Protein AF-A0AAD5SZD5-F1 (afdb_monomer_lite)

Sequence (289 aa):
MAIDAMLGGAVSYLESCPGVSKIKIGTTRAPSSLHAITQWEAAAAKAVMQDTGIARSITMPQDLKALYDVSDGFSFQWSAKFPRITDGRQKTNNTEACILGDIHVNGIDGLIHIPCQYSPNRKHKTQQYDNLLRGWKLPPGPVFVLHNVIHHGKVCLVYPVSESGEQLVRDVCSAEVWFQTAKSGEWYFLSETFSGYFRLAVLHLGICGWQLLLTDQGVPQYILDWISFYSPAAAAVMRTVRVEGAADKEQGNKAANDLWRKKQLEEANGANDAFDCDTIMQLLHIAKS

Secondary structure (DSSP, 8-state):
--HHHHTTTHHHHHHTSTTEEEEEEEESSSPPPHHHHHHHHHHHHHHHHHHHSS-------HHHHHHHTT-SSEEEEEEE------SSS---S--PPEEEEEEEE--GGG--EE-------GGGGTSTTTTTTSPBSS-SS-EEEEEEETTTEEEEEE----S----TT---PPPEEEEEETTT--EEEEESSHHHHHHHHHHTTTBTTGGGGGSTT---HHHHHHHHHH-HHHHHHHHHHHHHHHHSTTTHHHHHHHHHHHHHHHHHHH--SS--HHHHHHHHHHTT-

Foldseek 3Di:
DDVVLLLLCLVVLLVPAPQWDDKDKDQPAAADDPVLQVVLQVVLQVVQCVLPVDGDRGHAFPVVNVVSRGGQKIKIWIWGFDQPPDPPDDRPPDRDTDTFFIDIFHGSVQFDKDRDDADQDPCCVPCVQQQQQEFAQHHQAIWTFGDAQPQFFTKIWGQHDHPPPDDDDDPPRRTFIWTQTPPRRTIGGQASHPQLNSLVCSLQPRGRNPCCLRHPPDDPVVSLVSSCRSNVLVNVLSVVLVVQQVVDPPPRNRVSSSVSSVVSRCVSVVPDDDPPSVVSVVSSVVVVD

Organism: NCBI:txid109957

Radius of gyration: 19.91 Å; chains: 1; bounding box: 60×52×55 Å

Structure (mmCIF, N/CA/C/O backbone):
data_AF-A0AAD5SZD5-F1
#
_entry.id   AF-A0AAD5SZD5-F1
#
loop_
_atom_site.group_PDB
_atom_site.id
_atom_site.type_symbol
_atom_site.label_atom_id
_atom_site.label_alt_id
_atom_site.label_comp_id
_atom_site.label_asym_id
_atom_site.label_entity_id
_atom_site.label_seq_id
_atom_site.pdbx_PDB_ins_code
_atom_site.Cartn_x
_atom_site.Cartn_y
_atom_site.Cartn_z
_atom_site.occupancy
_atom_site.B_iso_or_equiv
_atom_site.auth_seq_id
_atom_site.auth_comp_id
_atom_site.auth_asym_id
_atom_site.auth_atom_id
_atom_site.pdbx_PDB_model_num
ATOM 1 N N . MET A 1 1 ? -8.989 -17.924 -6.970 1.00 47.97 1 MET A N 1
ATOM 2 C CA . MET A 1 1 ? -8.460 -16.852 -7.840 1.00 47.97 1 MET A CA 1
ATOM 3 C C . MET A 1 1 ? -6.950 -17.029 -7.890 1.00 47.97 1 MET A C 1
ATOM 5 O O . MET A 1 1 ? -6.368 -17.210 -6.830 1.00 47.97 1 MET A O 1
ATOM 9 N N . ALA A 1 2 ? -6.333 -17.107 -9.071 1.00 60.69 2 ALA A N 1
ATOM 10 C CA . ALA A 1 2 ? -4.873 -17.201 -9.157 1.00 60.69 2 ALA A CA 1
ATOM 11 C C . ALA A 1 2 ? -4.261 -15.842 -8.792 1.00 60.69 2 ALA A C 1
ATOM 13 O O . ALA A 1 2 ? -4.775 -14.812 -9.216 1.00 60.69 2 ALA A O 1
ATOM 14 N N . ILE A 1 3 ? -3.187 -15.835 -8.008 1.00 66.62 3 ILE A N 1
ATOM 15 C CA . ILE A 1 3 ? -2.534 -14.611 -7.514 1.00 66.62 3 ILE A CA 1
ATOM 16 C C . ILE A 1 3 ? -2.048 -13.711 -8.655 1.00 66.62 3 ILE A C 1
ATOM 18 O O . ILE A 1 3 ? -2.122 -12.490 -8.551 1.00 66.62 3 ILE A O 1
ATOM 22 N N . ASP A 1 4 ? -1.654 -14.301 -9.782 1.00 65.75 4 ASP A N 1
ATOM 23 C CA . ASP A 1 4 ? -1.276 -13.563 -10.990 1.00 65.75 4 ASP A CA 1
ATOM 24 C C . ASP A 1 4 ? -2.418 -12.705 -11.550 1.00 65.75 4 ASP A C 1
ATOM 26 O O . ASP A 1 4 ? -2.168 -11.635 -12.106 1.00 65.75 4 ASP A O 1
ATOM 30 N N . ALA A 1 5 ? -3.677 -13.117 -11.348 1.00 72.44 5 ALA A N 1
ATOM 31 C CA . ALA A 1 5 ? -4.833 -12.314 -11.737 1.00 72.44 5 ALA A CA 1
ATOM 32 C C . ALA A 1 5 ? -4.935 -11.029 -10.901 1.00 72.44 5 ALA A C 1
ATOM 34 O O . ALA A 1 5 ? -5.356 -10.001 -11.414 1.00 72.44 5 ALA A O 1
ATOM 35 N N . MET A 1 6 ? -4.487 -11.039 -9.640 1.00 75.94 6 MET A N 1
ATOM 36 C CA . MET A 1 6 ? -4.483 -9.830 -8.806 1.00 75.94 6 MET A CA 1
ATOM 37 C C . MET A 1 6 ? -3.482 -8.785 -9.307 1.00 75.94 6 MET A C 1
ATOM 39 O O . MET A 1 6 ? -3.693 -7.590 -9.123 1.00 75.94 6 MET A O 1
ATOM 43 N N . LEU A 1 7 ? -2.399 -9.232 -9.945 1.00 82.75 7 LEU A N 1
ATOM 44 C CA . LEU A 1 7 ? -1.354 -8.369 -10.489 1.00 82.75 7 LEU A CA 1
ATOM 45 C C . LEU A 1 7 ? -1.687 -7.824 -11.885 1.00 82.75 7 LEU A C 1
ATOM 47 O O . LEU A 1 7 ? -0.876 -7.085 -12.437 1.00 82.75 7 LEU A O 1
ATOM 51 N N . GLY A 1 8 ? -2.842 -8.172 -12.467 1.00 79.25 8 GLY A N 1
ATOM 52 C CA . GLY A 1 8 ? -3.340 -7.566 -13.707 1.00 79.25 8 GLY A CA 1
ATOM 53 C C . GLY A 1 8 ? -2.331 -7.594 -14.860 1.00 79.25 8 GLY A C 1
ATOM 54 O O . GLY A 1 8 ? -2.159 -6.591 -15.539 1.00 79.25 8 GLY A O 1
ATOM 55 N N . GLY A 1 9 ? -1.591 -8.700 -15.023 1.00 83.50 9 GLY A N 1
ATOM 56 C CA . GLY A 1 9 ? -0.575 -8.858 -16.075 1.00 83.50 9 GLY A CA 1
ATOM 57 C C . GLY A 1 9 ? 0.759 -8.132 -15.839 1.00 83.50 9 GLY A C 1
ATOM 58 O O . GLY A 1 9 ? 1.645 -8.206 -16.694 1.00 83.50 9 GLY A O 1
ATOM 59 N N . ALA A 1 10 ? 0.961 -7.495 -14.678 1.00 85.81 10 ALA A N 1
ATOM 60 C CA . ALA A 1 10 ? 2.215 -6.817 -14.328 1.00 85.81 10 ALA A CA 1
ATOM 61 C C . ALA A 1 10 ? 3.442 -7.743 -14.400 1.00 85.81 10 ALA A C 1
ATOM 63 O O . ALA A 1 10 ? 4.524 -7.306 -14.787 1.00 85.81 10 ALA A O 1
ATOM 64 N N . VAL A 1 11 ? 3.271 -9.030 -14.080 1.00 88.25 11 VAL A N 1
ATOM 65 C CA . VAL A 1 11 ? 4.324 -10.053 -14.189 1.00 88.25 11 VAL A CA 1
ATOM 66 C C . VAL A 1 11 ? 4.776 -10.193 -15.639 1.00 88.25 11 VAL A C 1
ATOM 68 O O . VAL A 1 11 ? 5.943 -9.960 -15.938 1.00 88.25 11 VAL A O 1
ATOM 71 N N . SER A 1 12 ? 3.844 -10.475 -16.552 1.00 88.06 12 SER A N 1
ATOM 72 C CA . SER A 1 12 ? 4.135 -10.624 -17.982 1.00 88.06 12 SER A CA 1
ATOM 73 C C . SER A 1 12 ? 4.699 -9.342 -18.598 1.00 88.06 12 SER A C 1
ATOM 75 O O . SER A 1 12 ? 5.555 -9.394 -19.482 1.00 88.06 12 SER A O 1
ATOM 77 N N . TYR A 1 13 ? 4.250 -8.175 -18.122 1.00 89.44 13 TYR A N 1
ATOM 78 C CA . TYR A 1 13 ? 4.844 -6.899 -18.506 1.00 89.44 13 TYR A CA 1
ATOM 79 C C . TYR A 1 13 ? 6.320 -6.821 -18.083 1.00 89.44 13 TYR A C 1
ATOM 81 O O . TYR A 1 13 ? 7.179 -6.614 -18.941 1.00 89.44 13 TYR A O 1
ATOM 89 N N . LEU A 1 14 ? 6.628 -7.061 -16.805 1.00 90.44 14 LEU A N 1
ATOM 90 C CA . LEU A 1 14 ? 7.990 -6.994 -16.265 1.00 90.44 14 LEU A CA 1
ATOM 91 C C . LEU A 1 14 ? 8.929 -8.042 -16.867 1.00 90.44 14 LEU A C 1
ATOM 93 O O . LEU A 1 14 ? 10.094 -7.738 -17.104 1.00 90.44 14 LEU A O 1
ATOM 97 N N . GLU A 1 15 ? 8.437 -9.244 -17.171 1.00 90.06 15 GLU A N 1
ATOM 98 C CA . GLU A 1 15 ? 9.200 -10.270 -17.896 1.00 90.06 15 GLU A CA 1
ATOM 99 C C . GLU A 1 15 ? 9.613 -9.804 -19.296 1.00 90.06 15 GLU A C 1
ATOM 101 O O . GLU A 1 15 ? 10.659 -10.207 -19.803 1.00 90.06 15 GLU A O 1
ATOM 106 N N . SER A 1 16 ? 8.819 -8.925 -19.914 1.00 89.56 16 SER A N 1
ATOM 107 C CA . SER A 1 16 ? 9.150 -8.327 -21.207 1.00 89.56 16 SER A CA 1
ATOM 108 C C . SER A 1 16 ? 10.084 -7.114 -21.110 1.00 89.56 16 SER A C 1
ATOM 110 O O . SER A 1 16 ? 10.587 -6.653 -22.137 1.00 89.56 16 SER A O 1
ATOM 112 N N . CYS A 1 17 ? 10.330 -6.584 -19.907 1.00 87.50 17 CYS A N 1
ATOM 113 C CA . CYS A 1 17 ? 11.158 -5.399 -19.715 1.00 87.50 17 CYS A CA 1
ATOM 114 C C . CYS A 1 17 ? 12.663 -5.735 -19.728 1.00 87.50 17 CYS A C 1
ATOM 116 O O . CYS A 1 17 ? 13.105 -6.681 -19.069 1.00 87.50 17 CYS A O 1
ATOM 118 N N . PRO A 1 18 ? 13.501 -4.921 -20.398 1.00 83.12 18 PRO A N 1
ATOM 119 C CA . PRO A 1 18 ? 14.947 -5.117 -20.400 1.00 83.12 18 PRO A CA 1
ATOM 120 C C . PRO A 1 18 ? 15.554 -5.051 -18.994 1.00 83.12 18 PRO A C 1
ATOM 122 O O . PRO A 1 18 ? 15.231 -4.172 -18.201 1.00 83.12 18 PRO A O 1
ATOM 125 N N . GLY A 1 19 ? 16.492 -5.953 -18.700 1.00 84.12 19 GLY A N 1
ATOM 126 C CA . GLY A 1 19 ? 17.266 -5.939 -17.455 1.00 84.12 19 GLY A CA 1
ATOM 127 C C . GLY A 1 19 ? 16.550 -6.535 -16.241 1.00 84.12 19 GLY A C 1
ATOM 128 O O . GLY A 1 19 ? 17.231 -6.893 -15.276 1.00 84.12 19 GLY A O 1
ATOM 129 N N . VAL A 1 20 ? 15.227 -6.724 -16.275 1.00 89.81 20 VAL A N 1
ATOM 130 C CA . VAL A 1 20 ? 14.501 -7.477 -15.240 1.00 89.81 20 VAL A CA 1
ATOM 131 C C . VAL A 1 20 ? 15.022 -8.913 -15.220 1.00 89.81 20 VAL A C 1
ATOM 133 O O . VAL A 1 20 ? 15.236 -9.532 -16.257 1.00 89.81 20 VAL A O 1
ATOM 136 N N . SER A 1 21 ? 15.327 -9.434 -14.031 1.00 84.06 21 SER A N 1
ATOM 137 C CA . SER A 1 21 ? 16.051 -10.712 -13.918 1.00 84.06 21 SER A CA 1
ATOM 138 C C . SER A 1 21 ? 15.590 -11.629 -12.794 1.00 84.06 21 SER A C 1
ATOM 140 O O . SER A 1 21 ? 15.933 -12.809 -12.796 1.00 84.06 21 SER A O 1
ATOM 142 N N . LYS A 1 22 ? 14.864 -11.108 -11.804 1.00 85.38 22 LYS A N 1
ATOM 143 C CA . LYS A 1 22 ? 14.323 -11.899 -10.698 1.00 85.38 22 LYS A CA 1
ATOM 144 C C . LYS A 1 22 ? 12.948 -11.354 -10.379 1.00 85.38 22 LYS A C 1
ATOM 146 O O . LYS A 1 22 ? 12.878 -10.260 -9.837 1.00 85.38 22 LYS A O 1
ATOM 151 N N . ILE A 1 23 ? 11.902 -12.100 -10.704 1.00 89.94 23 ILE A N 1
ATOM 152 C CA . ILE A 1 23 ? 10.538 -11.823 -10.258 1.00 89.94 23 ILE A CA 1
ATOM 153 C C . ILE A 1 23 ? 10.184 -12.923 -9.264 1.00 89.94 23 ILE A C 1
ATOM 155 O O . ILE A 1 23 ? 10.403 -14.105 -9.526 1.00 89.94 23 ILE A O 1
ATOM 159 N N . LYS A 1 24 ? 9.724 -12.525 -8.085 1.00 88.62 24 LYS A N 1
ATOM 160 C CA . LYS A 1 24 ? 9.312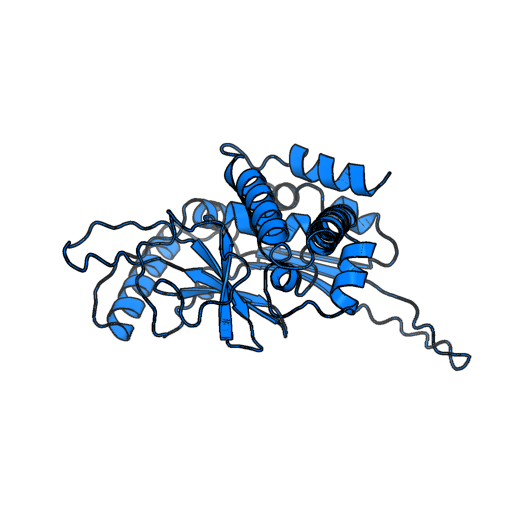 -13.422 -7.015 1.00 88.62 24 LYS A CA 1
ATOM 161 C C . LYS A 1 24 ? 7.896 -13.061 -6.625 1.00 88.62 24 LYS A C 1
ATOM 163 O O . LYS A 1 24 ? 7.646 -11.953 -6.161 1.00 88.62 24 LYS A O 1
ATOM 168 N N . ILE A 1 25 ? 7.007 -14.026 -6.790 1.00 85.50 25 ILE A N 1
ATOM 169 C CA . ILE A 1 25 ? 5.637 -13.959 -6.307 1.00 85.50 25 ILE A CA 1
ATOM 170 C C . ILE A 1 25 ? 5.559 -14.963 -5.170 1.00 85.50 25 ILE A C 1
ATOM 172 O O . ILE A 1 25 ? 5.865 -16.141 -5.350 1.00 85.50 25 ILE A O 1
ATOM 176 N N . GLY A 1 26 ? 5.239 -14.478 -3.982 1.00 73.44 26 GLY A N 1
ATOM 177 C CA . GLY A 1 26 ? 5.114 -15.291 -2.791 1.00 73.44 26 GLY A CA 1
ATOM 178 C C . GLY A 1 26 ? 3.768 -15.052 -2.136 1.00 73.44 26 GLY A C 1
ATOM 179 O O . GLY A 1 26 ? 3.433 -13.924 -1.780 1.00 73.44 26 GLY A O 1
ATOM 180 N N . THR A 1 27 ? 3.033 -16.133 -1.897 1.00 66.88 27 THR A N 1
ATOM 181 C CA . THR A 1 27 ? 2.148 -16.191 -0.734 1.00 66.88 27 THR A CA 1
ATOM 182 C C . THR A 1 27 ? 3.039 -16.268 0.488 1.00 66.88 27 THR A C 1
ATOM 184 O O . THR A 1 27 ? 3.886 -17.163 0.564 1.00 66.88 27 THR A O 1
ATOM 187 N N . THR A 1 28 ? 2.892 -15.360 1.446 1.00 60.38 28 THR A N 1
ATOM 188 C CA . THR A 1 28 ? 3.668 -15.480 2.682 1.00 60.38 28 THR A CA 1
ATOM 189 C C . THR A 1 28 ? 3.275 -16.749 3.437 1.00 60.38 28 THR A C 1
ATOM 191 O O . THR A 1 28 ? 4.172 -17.434 3.928 1.00 60.38 28 THR A O 1
ATOM 194 N N . ARG A 1 29 ? 1.978 -17.111 3.477 1.00 71.75 29 ARG A N 1
ATOM 195 C CA . ARG A 1 29 ? 1.432 -18.285 4.189 1.00 71.75 29 ARG A CA 1
ATOM 196 C C . ARG A 1 29 ? 0.094 -18.765 3.580 1.00 71.75 29 ARG A C 1
ATOM 198 O O . ARG A 1 29 ? -0.479 -18.094 2.726 1.00 71.75 29 ARG A O 1
ATOM 205 N N . ALA A 1 30 ? -0.385 -19.942 3.999 1.00 80.69 30 ALA A N 1
ATOM 206 C CA . ALA A 1 30 ? -1.702 -20.483 3.619 1.00 80.69 30 ALA A CA 1
ATOM 207 C C . ALA A 1 30 ? -2.847 -19.524 4.018 1.00 80.69 30 ALA A C 1
ATOM 209 O O . ALA A 1 30 ? -2.642 -18.754 4.953 1.00 80.69 30 ALA A O 1
ATOM 210 N N . PRO A 1 31 ? -4.027 -19.566 3.364 1.00 86.06 31 PRO A N 1
ATOM 211 C CA . PRO A 1 31 ? -5.154 -18.690 3.690 1.00 86.06 31 PRO A CA 1
ATOM 212 C C . PRO A 1 31 ? -5.455 -18.608 5.188 1.00 86.06 31 PRO A C 1
ATOM 214 O O . PRO A 1 31 ? -5.412 -19.618 5.902 1.00 86.06 31 PRO A O 1
ATOM 217 N N . SER A 1 32 ? -5.792 -17.412 5.664 1.00 88.00 32 SER A N 1
ATOM 218 C CA . SER A 1 32 ? -6.182 -17.211 7.056 1.00 88.00 32 SER A CA 1
ATOM 219 C C . SER A 1 32 ? -7.564 -17.815 7.299 1.00 88.00 32 SER A C 1
ATOM 221 O O . SER A 1 32 ? -8.491 -17.640 6.515 1.00 88.00 32 SER A O 1
ATOM 223 N N . SER A 1 33 ? -7.733 -18.512 8.422 1.00 89.75 33 SER A N 1
ATOM 224 C CA . SER A 1 33 ? -9.067 -18.961 8.832 1.00 89.75 33 SER A CA 1
ATOM 225 C C . SER A 1 33 ? -9.909 -17.784 9.333 1.00 89.75 33 SER A C 1
ATOM 227 O O . SER A 1 33 ? -9.381 -16.847 9.936 1.00 89.75 33 SER A O 1
ATOM 229 N N . LEU A 1 34 ? -11.236 -17.876 9.193 1.00 88.81 34 LEU A N 1
ATOM 230 C CA . LEU A 1 34 ? -12.168 -16.906 9.785 1.00 88.81 34 LEU A CA 1
ATOM 231 C C . LEU A 1 34 ? -11.921 -16.719 11.293 1.00 88.81 34 LEU A C 1
ATOM 233 O O . LEU A 1 34 ? -11.996 -15.607 11.805 1.00 88.81 34 LEU A O 1
ATOM 237 N N . HIS A 1 35 ? -11.565 -17.801 11.993 1.00 92.94 35 HIS A N 1
ATOM 238 C CA . HIS A 1 35 ? -11.226 -17.756 13.413 1.00 92.94 35 HIS A CA 1
ATOM 239 C C . HIS A 1 35 ? -10.011 -16.862 13.696 1.00 92.94 35 HIS A C 1
ATOM 241 O O . HIS A 1 35 ? -10.056 -16.059 14.626 1.00 92.94 35 HIS A O 1
ATOM 247 N N . ALA A 1 36 ? -8.958 -16.953 12.876 1.00 93.31 36 ALA A N 1
ATOM 248 C CA . ALA A 1 36 ? -7.779 -16.099 13.005 1.00 93.31 36 ALA A CA 1
ATOM 249 C C . ALA A 1 36 ? -8.127 -14.617 12.781 1.00 93.31 36 ALA A C 1
ATOM 251 O O . ALA A 1 36 ? -7.661 -13.763 13.532 1.00 93.31 36 ALA A O 1
ATOM 252 N N . ILE A 1 37 ? -9.004 -14.318 11.814 1.00 93.12 37 ILE A N 1
ATOM 253 C CA . ILE A 1 37 ? -9.513 -12.959 11.561 1.00 93.12 37 ILE A CA 1
ATOM 254 C C . ILE A 1 37 ? -10.259 -12.416 12.780 1.00 93.12 37 ILE A C 1
ATOM 256 O O . ILE A 1 37 ? -9.924 -11.340 13.271 1.00 93.12 37 ILE A O 1
ATOM 260 N N . THR A 1 38 ? -11.210 -13.175 13.328 1.00 93.81 38 THR A N 1
ATOM 261 C CA . THR A 1 38 ? -11.950 -12.762 14.532 1.00 93.81 38 THR A CA 1
ATOM 262 C C . THR A 1 38 ? -11.030 -12.593 15.744 1.00 93.81 38 THR A C 1
ATOM 264 O O . THR A 1 38 ? -11.203 -11.665 16.537 1.00 93.81 38 THR A O 1
ATOM 267 N N . GLN A 1 39 ? -10.029 -13.464 15.895 1.00 95.19 39 GLN A N 1
ATOM 268 C CA . GLN A 1 39 ? -9.045 -13.356 16.968 1.00 95.19 39 GLN A CA 1
ATOM 269 C C . GLN A 1 39 ? -8.195 -12.088 16.826 1.00 95.19 39 GLN A C 1
ATOM 271 O O . GLN A 1 39 ? -7.962 -11.399 17.822 1.00 95.19 39 GLN A O 1
ATOM 276 N N . TRP A 1 40 ? -7.768 -11.758 15.605 1.00 95.44 40 TRP A N 1
ATOM 277 C CA . TRP A 1 40 ? -7.050 -10.520 15.326 1.00 95.44 40 TRP A CA 1
ATOM 278 C C . TRP A 1 40 ? -7.912 -9.289 15.619 1.00 95.44 40 TRP A C 1
ATOM 280 O O . TRP A 1 40 ? -7.445 -8.397 16.316 1.00 95.44 40 TRP A O 1
ATOM 290 N N . GLU A 1 41 ? -9.177 -9.257 15.186 1.00 95.00 41 GLU A N 1
ATOM 291 C CA . GLU A 1 41 ? -10.104 -8.141 15.451 1.00 95.00 41 GLU A CA 1
ATOM 292 C C . GLU A 1 41 ? -10.283 -7.904 16.964 1.00 95.00 41 GLU A C 1
ATOM 294 O O . GLU A 1 41 ? -10.186 -6.771 17.448 1.00 95.00 41 GLU A O 1
ATOM 299 N N . ALA A 1 42 ? -10.449 -8.980 17.742 1.00 94.12 42 ALA A N 1
ATOM 300 C CA . ALA A 1 42 ? -10.532 -8.905 19.200 1.00 94.12 42 ALA A CA 1
ATOM 301 C C . ALA A 1 42 ? -9.220 -8.413 19.844 1.00 94.12 42 ALA A C 1
ATOM 303 O O . ALA A 1 42 ? -9.243 -7.587 20.763 1.00 94.12 42 ALA A O 1
ATOM 304 N N . ALA A 1 43 ? -8.068 -8.895 19.364 1.00 95.19 43 ALA A N 1
ATOM 305 C CA . ALA A 1 43 ? -6.756 -8.469 19.847 1.00 95.19 43 ALA A CA 1
ATOM 306 C C . ALA A 1 43 ? -6.462 -7.000 19.498 1.00 95.19 43 ALA A C 1
ATOM 308 O O . ALA A 1 43 ? -5.955 -6.258 20.340 1.00 95.19 43 ALA A O 1
ATOM 309 N N . ALA A 1 44 ? -6.834 -6.567 18.296 1.00 94.00 44 ALA A N 1
ATOM 310 C CA . ALA A 1 44 ? -6.702 -5.204 17.811 1.00 94.00 44 ALA A CA 1
ATOM 311 C C . ALA A 1 44 ? -7.543 -4.230 18.648 1.00 94.00 44 ALA A C 1
ATOM 313 O O . ALA A 1 44 ? -7.013 -3.242 19.156 1.00 94.00 44 ALA A O 1
ATOM 314 N N . ALA A 1 45 ? -8.821 -4.545 18.885 1.00 92.56 45 ALA A N 1
ATOM 315 C CA . ALA A 1 45 ? -9.693 -3.751 19.753 1.00 92.56 45 ALA A CA 1
ATOM 316 C C . ALA A 1 45 ? -9.126 -3.620 21.179 1.00 92.56 45 ALA A C 1
ATOM 318 O O . ALA A 1 45 ? -9.122 -2.533 21.763 1.00 92.56 45 ALA A O 1
ATOM 319 N N . LYS A 1 46 ? -8.581 -4.716 21.726 1.00 93.81 46 LYS A N 1
ATOM 320 C CA . LYS A 1 46 ? -7.919 -4.715 23.036 1.00 93.81 46 LYS A CA 1
ATOM 321 C C . LYS A 1 46 ? -6.662 -3.841 23.046 1.00 93.81 46 LYS A C 1
ATOM 323 O O . LYS A 1 46 ? -6.486 -3.073 23.988 1.00 93.81 46 LYS A O 1
ATOM 328 N N . ALA A 1 47 ? -5.811 -3.935 22.025 1.00 93.75 47 ALA A N 1
ATOM 329 C CA . ALA A 1 47 ? -4.593 -3.132 21.919 1.00 93.75 47 ALA A CA 1
ATOM 330 C C . ALA A 1 47 ? -4.910 -1.628 21.860 1.00 93.75 47 ALA A C 1
ATOM 332 O O . ALA A 1 47 ? -4.296 -0.839 22.575 1.00 93.75 47 ALA A O 1
ATOM 333 N N . VAL A 1 48 ? -5.931 -1.240 21.089 1.00 91.56 48 VAL A N 1
ATOM 334 C CA . VAL A 1 48 ? -6.399 0.153 21.010 1.00 91.56 48 VAL A CA 1
ATOM 335 C C . VAL A 1 48 ? -6.968 0.632 22.346 1.00 91.56 48 VAL A C 1
ATOM 337 O O . VAL A 1 48 ? -6.695 1.757 22.763 1.00 91.56 48 VAL A O 1
ATOM 340 N N . MET A 1 49 ? -7.733 -0.204 23.054 1.00 90.69 49 MET A N 1
ATOM 341 C CA . MET A 1 49 ? -8.244 0.141 24.384 1.00 90.69 49 MET A CA 1
ATOM 342 C C . MET A 1 49 ? -7.108 0.339 25.397 1.00 90.69 49 MET A C 1
ATOM 344 O O . MET A 1 49 ? -7.182 1.245 26.221 1.00 90.69 49 MET A O 1
ATOM 348 N N . GLN A 1 50 ? -6.061 -0.486 25.334 1.00 91.75 50 GLN A N 1
ATOM 349 C CA . GLN A 1 50 ? -4.896 -0.374 26.215 1.00 91.75 50 GLN A CA 1
ATOM 350 C C . GLN A 1 50 ? -4.079 0.894 25.952 1.00 91.75 50 GLN A C 1
ATOM 352 O O . GLN A 1 50 ? -3.615 1.511 26.905 1.00 91.75 50 GLN A O 1
ATOM 357 N N . ASP A 1 51 ? -3.928 1.285 24.686 1.00 89.88 51 ASP A N 1
ATOM 358 C CA . ASP A 1 51 ? -3.188 2.490 24.299 1.00 89.88 51 ASP A CA 1
ATOM 359 C C . ASP A 1 51 ? -3.973 3.777 24.602 1.00 89.88 51 ASP A C 1
ATOM 361 O O . ASP A 1 51 ? -3.443 4.744 25.141 1.00 89.88 51 ASP A O 1
ATOM 365 N N . THR A 1 52 ? -5.273 3.785 24.295 1.00 85.56 52 THR A N 1
ATOM 366 C CA . THR A 1 52 ? -6.081 5.019 24.286 1.00 85.56 52 THR A CA 1
ATOM 367 C C . THR A 1 52 ? -6.981 5.191 25.505 1.00 85.56 52 THR A C 1
ATOM 369 O O . THR A 1 52 ? -7.562 6.257 25.695 1.00 85.56 52 THR A O 1
ATOM 372 N N . GLY A 1 53 ? -7.171 4.132 26.296 1.00 86.44 53 GLY A N 1
ATOM 373 C CA . GLY A 1 53 ? -8.166 4.074 27.368 1.00 86.44 53 GLY A CA 1
ATOM 374 C C . GLY A 1 53 ? -9.622 4.011 26.883 1.00 86.44 53 GLY A C 1
ATOM 375 O O . GLY A 1 53 ? -10.530 3.935 27.708 1.00 86.44 53 GLY A O 1
ATOM 376 N N . ILE A 1 54 ? -9.870 4.027 25.566 1.00 84.31 54 ILE A N 1
ATOM 377 C CA . ILE A 1 54 ? -11.211 4.062 24.971 1.00 84.31 54 ILE A CA 1
ATOM 378 C C . ILE A 1 54 ? -11.439 2.780 24.169 1.00 84.31 54 ILE A C 1
ATOM 380 O O . ILE A 1 54 ? -10.713 2.480 23.220 1.00 84.31 54 ILE A O 1
ATOM 384 N N . ALA A 1 55 ? -12.482 2.031 24.527 1.00 84.69 55 ALA A N 1
ATOM 385 C CA . ALA A 1 55 ? -12.887 0.850 23.777 1.00 84.69 55 ALA A CA 1
ATOM 386 C C . ALA A 1 55 ? -13.382 1.243 22.377 1.00 84.69 55 ALA A C 1
ATOM 388 O O . ALA A 1 55 ? -14.264 2.093 22.233 1.00 84.69 55 ALA A O 1
ATOM 389 N N . ARG A 1 56 ? -12.829 0.599 21.345 1.00 83.50 56 ARG A N 1
ATOM 390 C CA . ARG A 1 56 ? -13.229 0.784 19.946 1.00 83.50 56 ARG A CA 1
ATOM 391 C C . ARG A 1 56 ? -13.438 -0.557 19.268 1.00 83.50 56 ARG A C 1
ATOM 393 O O . ARG A 1 56 ? -12.697 -1.503 19.521 1.00 83.50 56 ARG A O 1
ATOM 400 N N . SER A 1 57 ? -14.440 -0.617 18.397 1.00 86.38 57 SER A N 1
ATOM 401 C CA . SER A 1 57 ? -14.597 -1.744 17.485 1.00 86.38 57 SER A CA 1
ATOM 402 C C . SER A 1 57 ? -13.561 -1.608 16.373 1.00 86.38 57 SER A C 1
ATOM 404 O O . SER A 1 57 ? -13.487 -0.561 15.734 1.00 86.38 57 SER A O 1
ATOM 406 N N . ILE A 1 58 ? -12.746 -2.643 16.181 1.00 90.50 58 ILE A N 1
ATOM 407 C CA . ILE A 1 58 ? -11.785 -2.734 15.085 1.00 90.50 58 ILE A CA 1
ATOM 408 C C . ILE A 1 58 ? -12.165 -3.961 14.271 1.00 90.50 58 ILE A C 1
ATOM 410 O O . ILE A 1 58 ? -12.094 -5.084 14.764 1.00 90.50 58 ILE A O 1
ATOM 414 N N . THR A 1 59 ? -12.598 -3.730 13.037 1.00 92.25 59 THR A N 1
ATOM 415 C CA . THR A 1 59 ? -13.005 -4.781 12.104 1.00 92.25 59 THR A CA 1
ATOM 416 C C . THR A 1 59 ? -12.127 -4.724 10.875 1.00 92.25 59 THR A C 1
ATOM 418 O O . THR A 1 59 ? -11.950 -3.653 10.298 1.00 92.25 59 THR A O 1
ATOM 421 N N . MET A 1 60 ? -11.622 -5.865 10.431 1.00 92.69 60 MET A N 1
ATOM 422 C CA . MET A 1 60 ? -10.771 -5.908 9.254 1.00 92.69 60 MET A CA 1
ATOM 423 C C . MET A 1 60 ? -11.570 -5.519 7.989 1.00 92.69 60 MET A C 1
ATOM 425 O O . MET A 1 60 ? -12.716 -5.962 7.841 1.00 92.69 60 MET A O 1
ATOM 429 N N . PRO A 1 61 ? -10.998 -4.707 7.078 1.00 92.88 61 PRO A N 1
ATOM 430 C CA . PRO A 1 61 ? -11.654 -4.321 5.828 1.00 92.88 61 PRO A CA 1
ATOM 431 C C . PRO A 1 61 ? -12.039 -5.529 4.976 1.00 92.88 61 PRO A C 1
ATOM 433 O O . PRO A 1 61 ? -11.286 -6.499 4.898 1.00 92.88 61 PRO A O 1
ATOM 436 N N . GLN A 1 62 ? -13.208 -5.482 4.336 1.00 90.38 62 GLN A N 1
ATOM 437 C CA . GLN A 1 62 ? -13.759 -6.625 3.600 1.00 90.38 62 GLN A CA 1
ATOM 438 C C . GLN A 1 62 ? -12.891 -7.044 2.405 1.00 90.38 62 GLN A C 1
ATOM 440 O O . GLN A 1 62 ? -12.750 -8.230 2.117 1.00 90.38 62 GLN A O 1
ATOM 445 N N . ASP A 1 63 ? -12.293 -6.076 1.726 1.00 89.75 63 ASP A N 1
ATOM 446 C CA . ASP A 1 63 ? -11.358 -6.281 0.623 1.00 89.75 63 ASP A CA 1
ATOM 447 C C . ASP A 1 63 ? -10.020 -6.883 1.081 1.00 89.75 63 ASP A C 1
ATOM 449 O O . ASP A 1 63 ? -9.455 -7.732 0.391 1.00 89.75 63 ASP A O 1
ATOM 453 N N . LEU A 1 64 ? -9.539 -6.522 2.273 1.00 92.50 64 LEU A N 1
ATOM 454 C CA . LEU A 1 64 ? -8.383 -7.176 2.887 1.00 92.50 64 LEU A CA 1
ATOM 455 C C . LEU A 1 64 ? -8.715 -8.591 3.394 1.00 92.50 64 LEU A C 1
ATOM 457 O O . LEU A 1 64 ? -7.899 -9.497 3.242 1.00 92.50 64 LEU A O 1
ATOM 461 N N . LYS A 1 65 ? -9.923 -8.818 3.934 1.00 92.06 65 LYS A N 1
ATOM 462 C CA . LYS A 1 65 ? -10.411 -10.172 4.260 1.00 92.06 65 LYS A CA 1
ATOM 463 C C . LYS A 1 65 ? -10.407 -11.063 3.020 1.00 92.06 65 LYS A C 1
ATOM 465 O O . LYS A 1 65 ? -9.893 -12.172 3.081 1.00 92.06 65 LYS A O 1
ATOM 470 N N . ALA A 1 66 ? -10.877 -10.542 1.885 1.00 90.25 66 ALA A N 1
ATOM 471 C CA . ALA A 1 66 ? -10.866 -11.268 0.618 1.00 90.25 66 ALA A CA 1
ATOM 472 C C . ALA A 1 66 ? -9.444 -11.641 0.152 1.00 90.25 66 ALA A C 1
ATOM 474 O O . ALA A 1 66 ? -9.262 -12.705 -0.436 1.00 90.25 66 ALA A O 1
ATOM 475 N N . LEU A 1 67 ? -8.426 -10.812 0.433 1.00 89.50 67 LEU A N 1
ATOM 476 C CA . LEU A 1 67 ? -7.027 -11.203 0.225 1.00 89.50 67 LEU A CA 1
ATOM 477 C C . LEU A 1 67 ? -6.643 -12.368 1.146 1.00 89.50 67 LEU A C 1
ATOM 479 O O . LEU A 1 67 ? -6.076 -13.349 0.670 1.00 89.50 67 LEU A O 1
ATOM 483 N N . TYR A 1 68 ? -6.954 -12.279 2.440 1.00 91.62 68 TYR A N 1
ATOM 484 C CA . TYR A 1 68 ? -6.589 -13.308 3.417 1.00 91.62 68 TYR A CA 1
ATOM 485 C C . TYR A 1 68 ? -7.319 -14.642 3.237 1.00 91.62 68 TYR A C 1
ATOM 487 O O . TYR A 1 68 ? -6.747 -15.687 3.551 1.00 91.62 68 TYR A O 1
ATOM 495 N N . ASP A 1 69 ? -8.508 -14.633 2.633 1.00 87.88 69 ASP A N 1
ATOM 496 C CA . ASP A 1 69 ? -9.204 -15.841 2.171 1.00 87.88 69 ASP A CA 1
ATOM 497 C C . ASP A 1 69 ? -8.435 -16.564 1.046 1.00 87.88 69 ASP A C 1
ATOM 499 O O . ASP A 1 69 ? -8.629 -17.760 0.816 1.00 87.88 69 ASP A O 1
ATOM 503 N N . VAL A 1 70 ? -7.547 -15.854 0.339 1.00 86.69 70 VAL A N 1
ATOM 504 C CA . VAL A 1 70 ? -6.702 -16.399 -0.736 1.00 86.69 70 VAL A CA 1
ATOM 505 C C . VAL A 1 70 ? -5.275 -16.684 -0.256 1.00 86.69 70 VAL A C 1
ATOM 507 O O . VAL A 1 70 ? -4.680 -17.673 -0.684 1.00 86.69 70 VAL A O 1
ATOM 510 N N . SER A 1 71 ? -4.706 -15.839 0.606 1.00 88.50 71 SER A N 1
ATOM 511 C CA . SER A 1 71 ? -3.330 -15.960 1.101 1.00 88.50 71 SER A CA 1
ATOM 512 C C . SER A 1 71 ? -3.124 -15.148 2.377 1.00 88.50 71 SER A C 1
ATOM 514 O O . SER A 1 71 ? -3.440 -13.961 2.398 1.00 88.50 71 SER A O 1
ATOM 516 N N . ASP A 1 72 ? -2.521 -15.736 3.417 1.00 89.69 72 ASP A N 1
ATOM 517 C CA . ASP A 1 72 ? -2.142 -15.007 4.636 1.00 89.69 72 ASP A CA 1
ATOM 518 C C . ASP A 1 72 ? -0.907 -14.125 4.387 1.00 89.69 72 ASP A C 1
ATOM 520 O O . ASP A 1 72 ? 0.242 -14.506 4.645 1.00 89.69 72 ASP A O 1
ATOM 524 N N . GLY A 1 73 ? -1.185 -12.945 3.835 1.00 89.81 73 GLY A N 1
ATOM 525 C CA . GLY A 1 73 ? -0.234 -11.945 3.365 1.00 89.81 73 GLY A CA 1
ATOM 526 C C . GLY A 1 73 ? 0.182 -12.180 1.914 1.00 89.81 73 GLY A C 1
ATOM 527 O O . GLY A 1 73 ? -0.168 -13.180 1.283 1.00 89.81 73 GLY A O 1
ATOM 528 N N . PHE A 1 74 ? 0.921 -11.231 1.359 1.00 91.69 74 PHE A N 1
ATOM 529 C CA . PHE A 1 74 ? 1.277 -11.211 -0.053 1.00 91.69 74 PHE A CA 1
ATOM 530 C C . PHE A 1 74 ? 2.640 -10.557 -0.246 1.00 91.69 74 PHE A C 1
ATOM 532 O O . PHE A 1 74 ? 2.964 -9.579 0.424 1.00 91.69 74 PHE A O 1
ATOM 539 N N . SER A 1 75 ? 3.439 -11.084 -1.168 1.00 91.06 75 SER A N 1
ATOM 540 C CA . SER A 1 75 ? 4.717 -10.493 -1.544 1.00 91.06 75 SER A CA 1
ATOM 541 C C . SER A 1 75 ? 4.941 -10.620 -3.044 1.00 91.06 75 SER A C 1
ATOM 543 O O . SER A 1 75 ? 4.924 -11.716 -3.606 1.00 91.06 75 SER A O 1
ATOM 545 N N . PHE A 1 76 ? 5.190 -9.491 -3.686 1.00 92.81 76 PHE A N 1
ATOM 546 C CA . PHE A 1 76 ? 5.586 -9.389 -5.074 1.00 92.81 76 PHE A CA 1
ATOM 547 C C . PHE A 1 76 ? 6.834 -8.527 -5.151 1.00 92.81 76 PHE A C 1
ATOM 549 O O . PHE A 1 76 ? 6.779 -7.317 -4.961 1.00 92.81 76 PHE A O 1
ATOM 556 N N . GLN A 1 77 ? 7.964 -9.157 -5.445 1.00 93.38 77 GLN A N 1
ATOM 557 C CA . GLN A 1 77 ? 9.251 -8.486 -5.477 1.00 93.38 77 GLN A CA 1
ATOM 558 C C . GLN A 1 77 ? 9.927 -8.734 -6.815 1.00 93.38 77 GLN A C 1
ATOM 560 O O . GLN A 1 77 ? 10.007 -9.875 -7.279 1.00 93.38 77 GLN A O 1
ATOM 565 N N . TRP A 1 78 ? 10.501 -7.690 -7.403 1.00 93.88 78 TRP A N 1
ATOM 566 C CA . TRP A 1 78 ? 11.309 -7.843 -8.600 1.00 93.88 78 TRP A CA 1
ATOM 567 C C . TRP A 1 78 ? 12.604 -7.039 -8.568 1.00 93.88 78 TRP A C 1
ATOM 569 O O . TRP A 1 78 ? 12.797 -6.086 -7.808 1.00 93.88 78 TRP A O 1
ATOM 579 N N . SER A 1 79 ? 13.566 -7.502 -9.359 1.00 92.06 79 SER A N 1
ATOM 580 C CA . SER A 1 79 ? 14.912 -6.942 -9.419 1.00 92.06 79 SER A CA 1
ATOM 581 C C . SER A 1 79 ? 15.400 -6.840 -10.851 1.00 92.06 79 SER A C 1
ATOM 583 O O . SER A 1 79 ? 15.168 -7.745 -11.662 1.00 92.06 79 SER A O 1
ATOM 585 N N . ALA A 1 80 ? 16.168 -5.791 -11.125 1.00 88.56 80 ALA A N 1
ATOM 586 C CA . ALA A 1 80 ? 16.822 -5.607 -12.409 1.00 88.56 80 ALA A CA 1
ATOM 587 C C . ALA A 1 80 ? 18.345 -5.559 -12.277 1.00 88.56 80 ALA A C 1
ATOM 589 O O . ALA A 1 80 ? 18.904 -5.184 -11.243 1.00 88.56 80 ALA A O 1
ATOM 590 N N . LYS A 1 81 ? 19.012 -5.972 -13.350 1.00 85.94 81 LYS A N 1
ATOM 591 C CA . LYS A 1 81 ? 20.457 -5.930 -13.532 1.00 85.94 81 LYS A CA 1
ATOM 592 C C . LYS A 1 81 ? 20.771 -4.860 -14.558 1.00 85.94 81 LYS A C 1
ATOM 594 O O . LYS A 1 81 ? 20.358 -4.966 -15.709 1.00 85.94 81 LYS A O 1
ATOM 599 N N . PHE A 1 82 ? 21.554 -3.875 -14.145 1.00 73.25 82 PHE A N 1
ATOM 600 C CA . PHE A 1 82 ? 22.045 -2.838 -15.037 1.00 73.25 82 PHE A CA 1
ATOM 601 C C . PHE A 1 82 ? 23.563 -2.881 -15.103 1.00 73.25 82 PHE A C 1
ATOM 603 O O . PHE A 1 82 ? 24.200 -2.901 -14.045 1.00 73.25 82 PHE A O 1
ATOM 610 N N . PRO A 1 83 ? 24.160 -2.880 -16.309 1.00 64.31 83 PRO A N 1
ATOM 611 C CA . PRO A 1 83 ? 25.598 -2.728 -16.436 1.00 64.31 83 PRO A CA 1
ATOM 612 C C . PRO A 1 83 ? 26.000 -1.431 -15.734 1.00 64.31 83 PRO A C 1
ATOM 614 O O . PRO A 1 83 ? 25.477 -0.365 -16.062 1.00 64.31 83 PRO A O 1
ATOM 617 N N . ARG A 1 84 ? 26.912 -1.500 -14.759 1.00 58.19 84 ARG A N 1
ATOM 618 C CA . ARG A 1 84 ? 27.508 -0.277 -14.221 1.00 58.19 84 ARG A CA 1
ATOM 619 C C . ARG A 1 84 ? 28.294 0.365 -15.360 1.00 58.19 84 ARG A C 1
ATOM 621 O O . ARG A 1 84 ? 29.276 -0.214 -15.819 1.00 58.19 84 ARG A O 1
ATOM 628 N N . ILE A 1 85 ? 27.860 1.534 -15.823 1.00 54.03 85 ILE A N 1
ATOM 629 C CA . ILE A 1 85 ? 28.694 2.385 -16.670 1.00 54.03 85 ILE A CA 1
ATOM 630 C C . ILE A 1 85 ? 29.725 2.999 -15.724 1.00 54.03 85 ILE A C 1
ATOM 632 O O . ILE A 1 85 ? 29.487 4.032 -15.110 1.00 54.03 85 ILE A O 1
ATOM 636 N N . THR A 1 86 ? 30.829 2.293 -15.495 1.00 52.34 86 THR A N 1
ATOM 637 C CA . THR A 1 86 ? 32.004 2.889 -14.867 1.00 52.34 86 THR A CA 1
ATOM 638 C C . THR A 1 86 ? 32.774 3.625 -15.953 1.00 52.34 86 THR A C 1
ATOM 640 O O . THR A 1 86 ? 33.152 3.030 -16.963 1.00 52.34 86 THR A O 1
ATOM 643 N N . ASP A 1 87 ? 32.985 4.927 -15.760 1.00 46.25 87 ASP A N 1
ATOM 644 C CA . ASP A 1 87 ? 33.817 5.770 -16.618 1.00 46.25 87 ASP A CA 1
ATOM 645 C C . ASP A 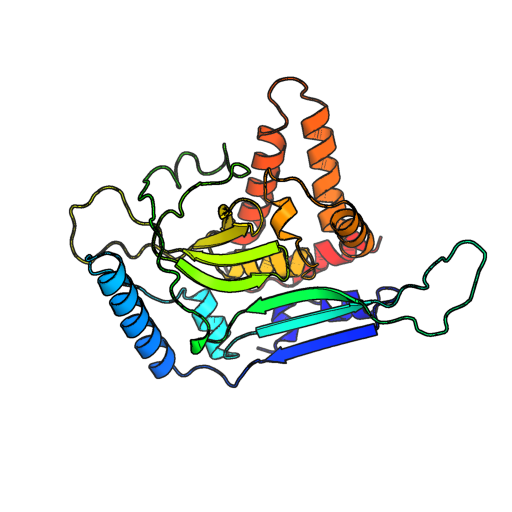1 87 ? 35.176 5.101 -16.880 1.00 46.25 87 ASP A C 1
ATOM 647 O O . ASP A 1 87 ? 36.062 5.084 -16.026 1.00 46.25 87 ASP A O 1
ATOM 651 N N . GLY A 1 88 ? 35.328 4.486 -18.056 1.00 52.69 88 GLY A N 1
ATOM 652 C CA . GLY A 1 88 ? 36.594 4.013 -18.625 1.00 52.69 88 GLY A CA 1
ATOM 653 C C . GLY A 1 88 ? 37.420 2.990 -17.828 1.00 52.69 88 GLY A C 1
ATOM 654 O O . GLY A 1 88 ? 38.466 2.569 -18.322 1.00 52.69 88 GLY A O 1
ATOM 655 N N . ARG A 1 89 ? 37.019 2.562 -16.625 1.00 49.22 89 ARG A N 1
ATOM 656 C CA . ARG A 1 89 ? 37.795 1.623 -15.802 1.00 49.22 89 ARG A CA 1
ATOM 657 C C . ARG A 1 89 ? 36.927 0.483 -15.281 1.00 49.22 89 ARG A C 1
ATOM 659 O O . ARG A 1 89 ? 35.989 0.670 -14.516 1.00 49.22 89 ARG A O 1
ATOM 666 N N . GLN A 1 90 ? 37.345 -0.717 -15.683 1.00 46.12 90 GLN A N 1
ATOM 667 C CA . GLN A 1 90 ? 36.889 -2.027 -15.223 1.00 46.12 90 GLN A CA 1
ATOM 668 C C . GLN A 1 90 ? 35.443 -2.411 -15.584 1.00 46.12 90 GLN A C 1
ATOM 670 O O . GLN A 1 90 ? 34.483 -2.019 -14.929 1.00 46.12 90 GLN A O 1
ATOM 675 N N . LYS A 1 91 ? 35.314 -3.318 -16.567 1.00 48.50 91 LYS A N 1
ATOM 676 C CA . LYS A 1 91 ? 34.177 -4.244 -16.667 1.00 48.50 91 LYS A CA 1
ATOM 677 C C . LYS A 1 91 ? 34.174 -5.111 -15.407 1.00 48.50 91 LYS A C 1
ATOM 679 O O . LYS A 1 91 ? 34.861 -6.129 -15.371 1.00 48.50 91 LYS A O 1
ATOM 684 N N . THR A 1 92 ? 33.441 -4.719 -14.370 1.00 46.38 92 THR A N 1
ATOM 685 C CA . THR A 1 92 ? 33.117 -5.659 -13.299 1.00 46.38 92 THR A CA 1
ATOM 686 C C . THR A 1 92 ? 32.016 -6.581 -13.818 1.00 46.38 92 THR A C 1
ATOM 688 O O . THR A 1 92 ? 30.892 -6.195 -14.119 1.00 46.38 92 THR A O 1
ATOM 691 N N . ASN A 1 93 ? 32.379 -7.842 -13.966 1.00 50.28 93 ASN A N 1
ATOM 692 C CA . ASN A 1 93 ? 31.572 -8.994 -14.354 1.00 5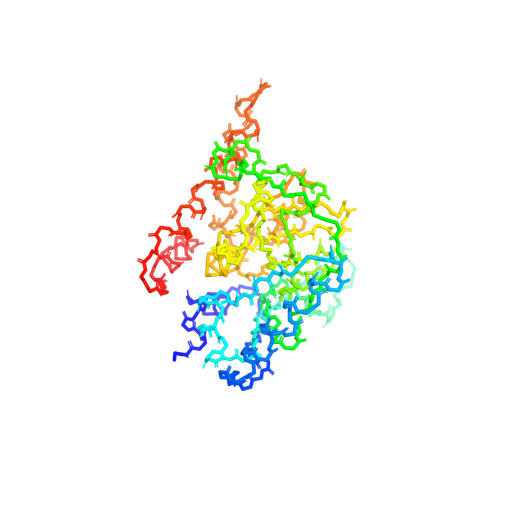0.28 93 ASN A CA 1
ATOM 693 C C . ASN A 1 93 ? 30.487 -9.365 -13.316 1.00 50.28 93 ASN A C 1
ATOM 695 O O . ASN A 1 93 ? 29.846 -10.404 -13.450 1.00 50.28 93 ASN A O 1
ATOM 699 N N . ASN A 1 94 ? 30.246 -8.517 -12.309 1.00 51.41 94 ASN A N 1
ATOM 700 C CA . ASN A 1 94 ? 29.232 -8.728 -11.284 1.00 51.41 94 ASN A CA 1
ATOM 701 C C . ASN A 1 94 ? 28.134 -7.661 -11.394 1.00 51.41 94 ASN A C 1
ATOM 703 O O . ASN A 1 94 ? 28.162 -6.623 -10.732 1.00 51.41 94 ASN A O 1
ATOM 707 N N . THR A 1 95 ? 27.170 -7.900 -12.284 1.00 62.84 95 THR A N 1
ATOM 708 C CA . THR A 1 95 ? 25.934 -7.113 -12.352 1.00 62.84 95 THR A CA 1
ATOM 709 C C . THR A 1 95 ? 24.987 -7.611 -11.264 1.00 62.84 95 THR A C 1
ATOM 711 O O . THR A 1 95 ? 24.132 -8.468 -11.504 1.00 62.84 95 THR A O 1
ATOM 714 N N . GLU A 1 96 ? 25.187 -7.141 -10.033 1.00 67.06 96 GLU A N 1
ATOM 715 C CA . GLU A 1 96 ? 24.293 -7.486 -8.930 1.00 67.06 96 GLU A CA 1
ATOM 716 C C . GLU A 1 96 ? 22.887 -6.952 -9.215 1.00 67.06 96 GLU A C 1
ATOM 718 O O . GLU A 1 96 ? 22.699 -5.794 -9.588 1.00 67.06 96 GLU A O 1
ATOM 723 N N . ALA A 1 97 ? 21.896 -7.834 -9.090 1.00 75.88 97 ALA A N 1
ATOM 724 C CA . ALA A 1 97 ? 20.501 -7.469 -9.277 1.00 75.88 97 ALA A CA 1
ATOM 725 C C . ALA A 1 97 ? 20.053 -6.619 -8.083 1.00 75.88 97 ALA A C 1
ATOM 727 O O . ALA A 1 97 ? 20.078 -7.105 -6.951 1.00 75.88 97 ALA A O 1
ATOM 728 N N . CYS A 1 98 ? 19.635 -5.381 -8.339 1.00 82.31 98 CYS A N 1
ATOM 729 C CA . CYS A 1 98 ? 19.073 -4.502 -7.320 1.00 82.31 98 CYS A CA 1
ATOM 730 C C . CYS A 1 98 ? 17.562 -4.727 -7.236 1.00 82.31 98 CYS A C 1
ATOM 732 O O . CYS A 1 98 ? 16.904 -4.847 -8.272 1.00 82.31 98 CYS A O 1
ATOM 734 N N . ILE A 1 99 ? 17.014 -4.791 -6.022 1.00 85.88 99 ILE A N 1
ATOM 735 C CA . ILE A 1 99 ? 15.564 -4.835 -5.815 1.00 85.88 99 ILE A CA 1
ATOM 736 C C . ILE A 1 99 ? 15.007 -3.465 -6.182 1.00 85.88 99 ILE A C 1
ATOM 738 O O . ILE A 1 99 ? 15.418 -2.461 -5.602 1.00 85.88 99 ILE A O 1
ATOM 742 N N . LEU A 1 100 ? 14.100 -3.436 -7.156 1.00 90.50 100 LEU A N 1
ATOM 743 C CA . LEU A 1 100 ? 13.531 -2.189 -7.664 1.00 90.50 100 LEU A CA 1
ATOM 744 C C . LEU A 1 100 ? 12.056 -2.049 -7.373 1.00 90.50 100 LEU A C 1
ATOM 746 O O . LEU A 1 100 ? 11.613 -0.917 -7.220 1.00 90.50 100 LEU A O 1
ATOM 750 N N . GLY A 1 101 ? 11.321 -3.155 -7.274 1.00 92.06 101 GLY A N 1
ATOM 751 C CA . GLY A 1 101 ? 9.937 -3.113 -6.844 1.00 92.06 101 GLY A CA 1
ATOM 752 C C . GLY A 1 101 ? 9.610 -4.173 -5.810 1.00 92.06 101 GLY A C 1
ATOM 753 O O . GLY A 1 101 ? 10.162 -5.277 -5.827 1.00 92.06 101 GLY A O 1
ATOM 754 N N . ASP A 1 102 ? 8.719 -3.779 -4.913 1.00 92.50 102 ASP A N 1
ATOM 755 C CA . ASP A 1 102 ? 8.189 -4.533 -3.794 1.00 92.50 102 ASP A CA 1
ATOM 756 C C . ASP A 1 102 ? 6.736 -4.088 -3.540 1.00 92.50 102 ASP A C 1
ATOM 758 O O . ASP A 1 102 ? 6.460 -2.935 -3.199 1.00 92.50 102 ASP A O 1
ATOM 762 N N . ILE A 1 103 ? 5.791 -5.002 -3.749 1.00 93.50 103 ILE A N 1
ATOM 763 C CA . ILE A 1 103 ? 4.427 -4.902 -3.231 1.00 93.50 103 ILE A CA 1
ATOM 764 C C . ILE A 1 103 ? 4.317 -5.964 -2.158 1.00 93.50 103 ILE A C 1
ATOM 766 O O . ILE A 1 103 ? 4.365 -7.158 -2.448 1.00 93.50 103 ILE A O 1
ATOM 770 N N . HIS A 1 104 ? 4.120 -5.535 -0.924 1.00 93.06 104 HIS A N 1
ATOM 771 C CA . HIS A 1 104 ? 4.025 -6.451 0.192 1.00 93.06 104 HIS A CA 1
ATOM 772 C C . HIS A 1 104 ? 2.832 -6.095 1.066 1.00 93.06 104 HIS A C 1
ATOM 774 O O . HIS A 1 104 ? 2.511 -4.926 1.268 1.00 93.06 104 HIS A O 1
ATOM 780 N N . VAL A 1 105 ? 2.175 -7.128 1.575 1.00 94.12 105 VAL A N 1
ATOM 781 C CA . VAL A 1 105 ? 1.095 -7.045 2.549 1.00 94.12 105 VAL A CA 1
ATOM 782 C C . VAL A 1 105 ? 1.426 -8.052 3.633 1.00 94.12 105 VAL A C 1
ATOM 784 O O . VAL A 1 105 ? 1.548 -9.247 3.360 1.00 94.12 105 VAL A O 1
ATOM 787 N N . ASN A 1 106 ? 1.588 -7.563 4.858 1.00 93.75 106 ASN A N 1
ATOM 788 C CA . ASN A 1 106 ? 1.861 -8.408 6.008 1.00 93.75 106 ASN A CA 1
ATOM 789 C C . ASN A 1 106 ? 0.777 -9.489 6.149 1.00 93.75 106 ASN A C 1
ATOM 791 O O . ASN A 1 106 ? -0.399 -9.253 5.863 1.00 93.75 106 ASN A O 1
ATOM 795 N N . GLY A 1 107 ? 1.164 -10.663 6.645 1.00 92.44 107 GLY A N 1
ATOM 796 C CA . GLY A 1 107 ? 0.192 -11.629 7.155 1.00 92.44 107 GLY A CA 1
ATOM 797 C C . GLY A 1 107 ? -0.563 -11.069 8.362 1.00 92.44 107 GLY A C 1
ATOM 798 O O . GLY A 1 107 ? -0.160 -10.063 8.951 1.00 92.44 107 GLY A O 1
ATOM 799 N N . ILE A 1 108 ? -1.629 -11.749 8.766 1.00 92.38 108 ILE A N 1
ATOM 800 C CA . ILE A 1 108 ? -2.525 -11.317 9.836 1.00 92.38 108 ILE A CA 1
ATOM 801 C C . ILE A 1 108 ? -1.792 -11.042 11.158 1.00 92.38 108 ILE A C 1
ATOM 803 O O . ILE A 1 108 ? -2.031 -10.021 11.798 1.00 92.38 108 ILE A O 1
ATOM 807 N N . ASP A 1 109 ? -0.816 -11.878 11.524 1.00 91.12 109 ASP A N 1
ATOM 808 C CA . ASP A 1 109 ? -0.006 -11.679 12.739 1.00 91.12 109 ASP A CA 1
ATOM 809 C C . ASP A 1 109 ? 0.948 -10.478 12.633 1.00 91.12 109 ASP A C 1
ATOM 811 O O . ASP A 1 109 ? 1.444 -9.973 13.639 1.00 91.12 109 ASP A O 1
ATOM 815 N N . GLY A 1 110 ? 1.243 -10.041 11.407 1.00 91.25 110 GLY A N 1
ATOM 816 C CA . GLY A 1 110 ? 2.090 -8.888 11.113 1.00 91.25 110 GLY A CA 1
ATOM 817 C C . GLY A 1 110 ? 1.328 -7.562 11.071 1.00 91.25 110 GLY A C 1
ATOM 818 O O . GLY A 1 110 ? 1.964 -6.507 11.028 1.00 91.25 110 GLY A O 1
ATOM 819 N N . LEU A 1 111 ? -0.010 -7.584 11.124 1.00 93.94 111 LEU A N 1
ATOM 820 C CA . LEU A 1 111 ? -0.853 -6.392 11.251 1.00 93.94 111 LEU A CA 1
ATOM 821 C C . LEU A 1 111 ? -0.847 -5.878 12.695 1.00 93.94 111 LEU A C 1
ATOM 823 O O . LEU A 1 111 ? -1.822 -5.998 13.441 1.00 93.94 111 LEU A O 1
ATOM 827 N N . ILE A 1 112 ? 0.289 -5.323 13.102 1.00 93.81 112 ILE A N 1
ATOM 828 C CA . ILE A 1 112 ? 0.539 -4.892 14.477 1.00 93.81 112 ILE A CA 1
ATOM 829 C C . ILE A 1 112 ? 0.086 -3.441 14.661 1.00 93.81 112 ILE A C 1
ATOM 831 O O . ILE A 1 112 ? 0.374 -2.582 13.822 1.00 93.81 112 ILE A O 1
ATOM 835 N N . HIS A 1 113 ? -0.594 -3.176 15.780 1.00 94.81 113 HIS A N 1
ATOM 836 C CA . HIS A 1 113 ? -0.975 -1.829 16.198 1.00 94.81 113 HIS A CA 1
ATOM 837 C C . HIS A 1 113 ? 0.269 -0.973 16.474 1.00 94.81 113 HIS A C 1
ATOM 839 O O . HIS A 1 113 ? 1.172 -1.413 17.188 1.00 94.81 113 HIS A O 1
ATOM 845 N N . ILE A 1 114 ? 0.308 0.253 15.951 1.00 93.06 114 ILE A N 1
ATOM 846 C CA . ILE A 1 114 ? 1.315 1.250 16.326 1.00 93.06 114 ILE A CA 1
ATOM 847 C C . ILE A 1 114 ? 0.706 2.138 17.412 1.00 93.06 114 ILE A C 1
ATOM 849 O O . ILE A 1 114 ? -0.202 2.905 17.095 1.00 93.06 114 ILE A O 1
ATOM 853 N N . PRO A 1 115 ? 1.216 2.097 18.657 1.00 90.69 115 PRO A N 1
ATOM 854 C CA . PRO A 1 115 ? 0.851 3.081 19.666 1.00 90.69 115 PRO A CA 1
ATOM 855 C C . PRO A 1 115 ? 1.234 4.479 19.179 1.00 90.69 115 PRO A C 1
ATOM 857 O O . PRO A 1 115 ? 2.415 4.775 18.963 1.00 90.69 115 PRO A O 1
ATOM 860 N N . CYS A 1 116 ? 0.240 5.332 18.956 1.00 84.69 116 CYS A N 1
ATOM 861 C CA . CYS A 1 116 ? 0.463 6.706 18.535 1.00 84.69 116 CYS A CA 1
ATOM 862 C C . CYS A 1 116 ? -0.704 7.600 18.940 1.00 84.69 116 CYS A C 1
ATOM 864 O O . CYS A 1 116 ? -1.868 7.203 18.904 1.00 84.69 116 CYS A O 1
ATOM 866 N N . GLN A 1 117 ? -0.389 8.856 19.249 1.00 87.19 117 GLN A N 1
ATOM 867 C CA . GLN A 1 117 ? -1.417 9.883 19.336 1.00 87.19 117 GLN A CA 1
ATOM 868 C C . GLN A 1 117 ? -2.078 10.033 17.963 1.00 87.19 117 GLN A C 1
ATOM 870 O O . GLN A 1 117 ? -1.396 10.034 16.940 1.00 87.19 117 GLN A O 1
ATOM 875 N N . TYR A 1 118 ? -3.394 10.187 17.946 1.00 84.81 118 TYR A N 1
ATOM 876 C CA . TYR A 1 118 ? -4.154 10.502 16.743 1.00 84.81 118 TYR A CA 1
ATOM 877 C C . TYR A 1 118 ? -4.982 11.758 16.981 1.00 84.81 118 TYR A C 1
ATOM 879 O O . TYR A 1 118 ? -5.317 12.104 18.115 1.00 84.81 118 TYR A O 1
ATOM 887 N N . SER A 1 119 ? -5.310 12.443 15.893 1.00 82.69 119 SER A N 1
ATOM 888 C CA . SER A 1 119 ? -6.177 13.614 15.904 1.00 82.69 119 SER A CA 1
ATOM 889 C C . SER A 1 119 ? -7.510 13.224 15.267 1.00 82.69 119 SER A C 1
ATOM 891 O O . SER A 1 119 ? -7.579 13.199 14.037 1.00 82.69 119 SER A O 1
ATOM 893 N N . PRO A 1 120 ? -8.569 12.940 16.053 1.00 71.25 120 PRO A N 1
ATOM 894 C CA . PRO A 1 120 ? -9.914 12.765 15.508 1.00 71.25 120 PRO A CA 1
ATOM 895 C C . PRO A 1 120 ? -10.263 14.021 14.713 1.00 71.25 120 PRO A C 1
ATOM 897 O O . PRO A 1 120 ? -10.088 15.124 15.231 1.00 71.25 120 PRO A O 1
ATOM 900 N N . ASN A 1 121 ? -10.681 13.901 13.454 1.00 62.28 121 ASN A N 1
ATOM 901 C CA . ASN A 1 121 ? -11.114 15.081 12.711 1.00 62.28 121 ASN A CA 1
ATOM 902 C C . ASN A 1 121 ? -12.163 14.760 11.642 1.00 62.28 121 ASN A C 1
ATOM 904 O O . ASN A 1 121 ? -11.960 13.910 10.777 1.00 62.28 121 ASN A O 1
ATOM 908 N N . ARG A 1 122 ? -13.280 15.500 11.682 1.00 49.25 122 ARG A N 1
ATOM 909 C CA . ARG A 1 122 ? -14.475 15.328 10.836 1.00 49.25 122 ARG A CA 1
ATOM 910 C C . ARG A 1 122 ? -14.298 15.842 9.398 1.00 49.25 122 ARG A C 1
ATOM 912 O O . ARG A 1 122 ? -15.139 15.571 8.546 1.00 49.25 122 ARG A O 1
ATOM 919 N N . LYS A 1 123 ? -13.228 16.589 9.100 1.00 50.62 123 LYS A N 1
ATOM 920 C CA . LYS A 1 123 ? -13.060 17.282 7.803 1.00 50.62 123 LYS A CA 1
ATOM 921 C C . LYS A 1 123 ? -12.567 16.401 6.649 1.00 50.62 123 LYS A C 1
ATOM 923 O O . LYS A 1 123 ? -12.452 16.904 5.532 1.00 50.62 123 LYS A O 1
ATOM 928 N N . HIS A 1 124 ? -12.336 15.106 6.880 1.00 49.75 124 HIS A N 1
ATOM 929 C CA . HIS A 1 124 ? -11.799 14.195 5.862 1.00 49.75 124 HIS A CA 1
ATOM 930 C C . HIS A 1 124 ? -12.719 14.039 4.635 1.00 49.75 124 HIS A C 1
ATOM 932 O O . HIS A 1 124 ? -12.225 13.938 3.522 1.00 49.75 124 HIS A O 1
ATOM 938 N N . LYS A 1 125 ? -14.050 14.128 4.803 1.00 44.19 125 LYS A N 1
ATOM 939 C CA . LYS A 1 125 ? -15.017 13.984 3.693 1.00 44.19 125 LYS A CA 1
ATOM 940 C C . LYS A 1 125 ? -15.371 15.280 2.950 1.00 44.19 125 LYS A C 1
ATOM 942 O O . LYS A 1 125 ? -15.952 15.220 1.878 1.00 44.19 125 LYS A O 1
ATOM 947 N N . THR A 1 126 ? -15.090 16.460 3.509 1.00 39.28 126 THR A N 1
ATOM 948 C CA . THR A 1 126 ? -15.551 17.751 2.933 1.00 39.28 126 THR A CA 1
ATOM 949 C C . THR A 1 126 ? -14.405 18.649 2.461 1.00 39.28 126 THR A C 1
ATOM 951 O O . THR A 1 126 ? -14.637 19.559 1.677 1.00 39.28 126 THR A O 1
ATOM 954 N N . GLN A 1 127 ? -13.167 18.377 2.894 1.00 43.16 127 GLN A N 1
ATOM 955 C CA . GLN A 1 127 ? -11.922 18.985 2.383 1.00 43.16 127 GLN A CA 1
ATOM 956 C C . GLN A 1 127 ? -11.045 17.957 1.639 1.00 43.16 127 GLN A C 1
ATOM 958 O O . GLN A 1 127 ? -9.854 18.183 1.441 1.00 43.16 127 GLN A O 1
ATOM 963 N N . GLN A 1 128 ? -11.656 16.832 1.252 1.00 45.31 128 GLN A N 1
ATOM 964 C CA . GLN A 1 128 ? -11.084 15.555 0.798 1.00 45.31 128 GLN A CA 1
ATOM 965 C C . GLN A 1 128 ? -10.086 15.648 -0.368 1.00 45.31 128 GLN A C 1
ATOM 967 O O . GLN A 1 128 ? -9.390 14.677 -0.633 1.00 45.31 128 GLN A O 1
ATOM 972 N N . TYR A 1 129 ? -9.972 16.799 -1.038 1.00 46.22 129 TYR A N 1
ATOM 973 C CA . TYR A 1 129 ? -9.072 16.981 -2.177 1.00 46.22 129 TYR A CA 1
ATOM 974 C C . TYR A 1 129 ? -8.169 18.215 -2.095 1.00 46.22 129 TYR A C 1
ATOM 976 O O . TYR A 1 129 ? -7.113 18.184 -2.696 1.00 46.22 129 TYR A O 1
ATOM 984 N N . ASP A 1 130 ? -8.482 19.248 -1.307 1.00 43.72 130 ASP A N 1
ATOM 985 C CA . ASP A 1 130 ? -7.791 20.552 -1.403 1.00 43.72 130 ASP A CA 1
ATOM 986 C C . ASP A 1 130 ? -6.421 20.621 -0.689 1.00 43.72 130 ASP A C 1
ATOM 988 O O . ASP A 1 130 ? -5.813 21.694 -0.619 1.00 43.72 130 ASP A O 1
ATOM 992 N N . ASN A 1 131 ? -5.964 19.535 -0.051 1.00 53.09 131 ASN A N 1
ATOM 993 C CA . ASN A 1 131 ? -4.705 19.471 0.712 1.00 53.09 131 ASN A CA 1
ATOM 994 C C . ASN A 1 131 ? -4.083 18.059 0.733 1.00 53.09 131 ASN A C 1
ATOM 996 O O . ASN A 1 131 ? -3.421 17.694 1.706 1.00 53.09 131 ASN A O 1
ATOM 1000 N N . LEU A 1 132 ? -4.305 17.233 -0.290 1.00 55.59 132 LEU A N 1
ATOM 1001 C CA . LEU A 1 132 ? -3.938 15.813 -0.244 1.00 55.59 132 LEU A CA 1
ATOM 1002 C C . LEU A 1 132 ? -2.421 15.581 -0.185 1.00 55.59 132 LEU A C 1
ATOM 1004 O O . LEU A 1 132 ? -1.964 14.612 0.425 1.00 55.59 132 LEU A O 1
ATOM 1008 N N . LEU A 1 133 ? -1.631 16.490 -0.753 1.00 58.12 133 LEU A N 1
ATOM 1009 C CA . LEU A 1 133 ? -0.175 16.422 -0.642 1.00 58.12 133 LEU A CA 1
ATOM 1010 C C . LEU A 1 133 ? 0.373 16.814 0.727 1.00 58.12 133 LEU A C 1
ATOM 1012 O O . LEU A 1 133 ? 1.536 16.528 0.995 1.00 58.12 133 LEU A O 1
ATOM 1016 N N . ARG A 1 134 ? -0.407 17.497 1.570 1.00 70.94 134 ARG A N 1
ATOM 1017 C CA . ARG A 1 134 ? 0.115 18.030 2.825 1.00 70.94 134 ARG A CA 1
ATOM 1018 C C . ARG A 1 134 ? 0.246 16.912 3.848 1.00 70.94 134 ARG A C 1
ATOM 1020 O O . ARG A 1 134 ? -0.743 16.272 4.200 1.00 70.94 134 ARG A O 1
ATOM 1027 N N . GLY A 1 135 ? 1.455 16.745 4.371 1.00 78.31 135 GLY A N 1
ATOM 1028 C CA . GLY A 1 135 ? 1.708 15.819 5.468 1.00 78.31 135 GLY A CA 1
ATOM 1029 C C . GLY A 1 135 ? 0.912 16.190 6.721 1.00 78.31 135 GLY A C 1
ATOM 1030 O O . GLY A 1 135 ? 0.930 17.334 7.185 1.00 78.31 135 GLY A O 1
ATOM 1031 N N . TRP A 1 136 ? 0.218 15.212 7.294 1.00 85.81 136 TRP A N 1
ATOM 1032 C CA . TRP A 1 136 ? -0.447 15.337 8.586 1.00 85.81 136 TRP A CA 1
ATOM 1033 C C . TRP A 1 136 ? 0.534 14.984 9.699 1.00 85.81 136 TRP A C 1
ATOM 1035 O O . TRP A 1 136 ? 1.303 14.031 9.590 1.00 85.81 136 TRP A O 1
ATOM 1045 N N . LYS A 1 137 ? 0.511 15.732 10.805 1.00 88.62 137 LYS A N 1
ATOM 1046 C CA . LYS A 1 137 ? 1.385 15.436 11.953 1.00 88.62 137 LYS A CA 1
ATOM 1047 C C . LYS A 1 137 ? 0.948 14.192 12.721 1.00 88.62 137 LYS A C 1
ATOM 1049 O O . LYS A 1 137 ? 1.798 13.488 13.251 1.00 88.62 137 LYS A O 1
ATOM 1054 N N . LEU A 1 138 ? -0.355 13.933 12.768 1.00 89.06 138 LEU A N 1
ATOM 1055 C CA . LEU A 1 138 ? -0.961 12.802 13.464 1.00 89.06 138 LEU A CA 1
ATOM 1056 C C . LEU A 1 138 ? -1.960 12.110 12.526 1.00 89.06 138 LEU A C 1
ATOM 1058 O O . LEU A 1 138 ? -2.611 12.807 11.740 1.00 89.06 138 LEU A O 1
ATOM 1062 N N . PRO A 1 139 ? -2.109 10.778 12.608 1.00 90.19 139 PRO A N 1
ATOM 1063 C CA . PRO A 1 139 ? -3.131 10.058 11.861 1.00 90.19 139 PRO A CA 1
ATOM 1064 C C . PRO A 1 139 ? -4.534 10.383 12.411 1.00 90.19 139 PRO A C 1
ATOM 1066 O O . PRO A 1 139 ? -4.658 10.833 13.556 1.00 90.19 139 PRO A O 1
ATOM 1069 N N . PRO A 1 140 ? -5.607 10.139 11.638 1.00 87.12 140 PRO A N 1
ATOM 1070 C CA . PRO A 1 140 ? -6.985 10.384 12.077 1.00 87.12 140 PRO A CA 1
ATOM 1071 C C . PRO A 1 140 ? -7.552 9.344 13.061 1.00 87.12 140 PRO A C 1
ATOM 1073 O O . PRO A 1 140 ? -8.691 9.484 13.510 1.00 87.12 140 PRO A O 1
ATOM 1076 N N . GLY A 1 141 ? -6.799 8.296 13.405 1.00 89.75 141 GLY A N 1
ATOM 1077 C CA . GLY A 1 141 ? -7.236 7.274 14.354 1.00 89.75 141 GLY A CA 1
ATOM 1078 C C . GLY A 1 141 ? -6.218 6.151 14.571 1.00 89.75 141 GLY A C 1
ATOM 1079 O O . GLY A 1 141 ? -5.062 6.314 14.177 1.00 89.75 141 GLY A O 1
ATOM 1080 N N . PRO A 1 142 ? -6.627 5.030 15.202 1.00 92.88 142 PRO A N 1
ATOM 1081 C CA . PRO A 1 142 ? -5.768 3.874 15.452 1.00 92.88 142 PRO A CA 1
ATOM 1082 C C . PRO A 1 142 ? -5.133 3.303 14.187 1.00 92.88 142 PRO A C 1
ATOM 1084 O O . PRO A 1 142 ? -5.769 3.277 13.130 1.00 92.88 142 PRO A O 1
ATOM 1087 N N . VAL A 1 143 ? -3.900 2.808 14.314 1.00 95.06 143 VAL A N 1
ATOM 1088 C CA . VAL A 1 143 ? -3.041 2.477 13.172 1.00 95.06 143 VAL A CA 1
ATOM 1089 C C . VAL A 1 143 ? -2.512 1.050 13.251 1.00 95.06 143 VAL A C 1
ATOM 1091 O O . VAL A 1 143 ? -2.013 0.634 14.293 1.00 95.06 143 VAL A O 1
ATOM 1094 N N . PHE A 1 144 ? -2.534 0.329 12.129 1.00 96.50 144 PHE A N 1
ATOM 1095 C CA . PHE A 1 144 ? -1.979 -1.019 11.992 1.00 96.50 144 PHE A CA 1
ATOM 1096 C C . PHE A 1 144 ? -1.062 -1.104 10.769 1.00 96.50 144 PHE A C 1
ATOM 1098 O O . PHE A 1 144 ? -1.426 -0.640 9.691 1.00 96.50 144 PHE A O 1
ATOM 1105 N N . VAL A 1 145 ? 0.128 -1.692 10.910 1.00 96.31 145 VAL A N 1
ATOM 1106 C CA . VAL A 1 145 ? 1.113 -1.746 9.812 1.00 96.31 145 VAL A CA 1
ATOM 1107 C C . VAL A 1 145 ? 0.709 -2.774 8.757 1.00 96.31 145 VAL A C 1
ATOM 1109 O O . VAL A 1 145 ? 0.703 -3.970 9.040 1.00 96.31 145 VAL A O 1
ATOM 1112 N N . LEU A 1 146 ? 0.472 -2.321 7.523 1.00 95.12 146 LEU A N 1
ATOM 1113 C CA . LEU A 1 146 ? 0.305 -3.193 6.353 1.00 95.12 146 LEU A CA 1
ATOM 1114 C C . LEU A 1 146 ? 1.645 -3.608 5.761 1.00 95.12 146 LEU A C 1
ATOM 1116 O O . LEU A 1 146 ? 1.807 -4.754 5.356 1.00 95.12 146 LEU A O 1
ATOM 1120 N N . HIS A 1 147 ? 2.584 -2.665 5.673 1.00 94.31 147 HIS A N 1
ATOM 1121 C CA . HIS A 1 147 ? 3.862 -2.881 5.009 1.00 94.31 147 HIS A CA 1
ATOM 1122 C C . HIS A 1 147 ? 4.917 -1.879 5.475 1.00 94.31 147 HIS A C 1
ATOM 1124 O O . HIS A 1 147 ? 4.654 -0.683 5.598 1.00 94.31 147 HIS A O 1
ATOM 1130 N N . ASN A 1 148 ? 6.141 -2.359 5.691 1.00 92.56 1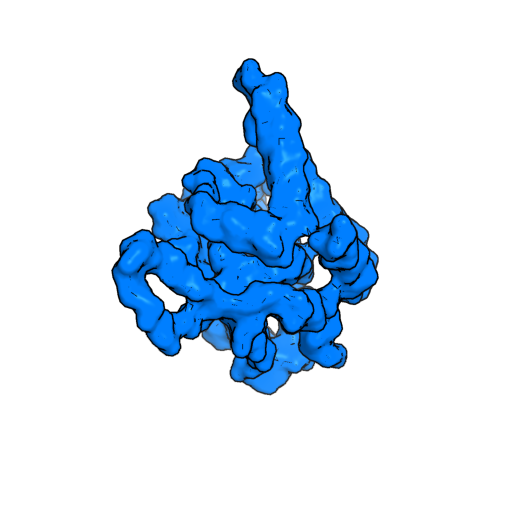48 ASN A N 1
ATOM 1131 C CA . ASN A 1 148 ? 7.303 -1.506 5.914 1.00 92.56 148 ASN A CA 1
ATOM 1132 C C . ASN A 1 148 ? 8.023 -1.271 4.581 1.00 92.56 148 ASN A C 1
ATOM 1134 O O . ASN A 1 148 ? 8.701 -2.168 4.083 1.00 92.56 148 ASN A O 1
ATOM 1138 N N . VAL A 1 149 ? 7.910 -0.059 4.036 1.00 90.75 149 VAL A N 1
ATOM 1139 C CA . VAL A 1 149 ? 8.590 0.326 2.795 1.00 90.75 149 VAL A CA 1
ATOM 1140 C C . VAL A 1 149 ? 10.050 0.608 3.123 1.00 90.75 149 VAL A C 1
ATOM 1142 O O . VAL A 1 149 ? 10.373 1.594 3.798 1.00 90.75 149 VAL A O 1
ATOM 1145 N N . ILE A 1 150 ? 10.938 -0.259 2.642 1.00 83.12 150 ILE A N 1
ATOM 1146 C CA . ILE A 1 150 ? 12.375 -0.208 2.923 1.00 83.12 150 ILE A CA 1
ATOM 1147 C C . ILE A 1 150 ? 12.917 1.212 2.679 1.00 83.12 150 ILE A C 1
ATOM 1149 O O . ILE A 1 150 ? 12.749 1.780 1.604 1.00 83.12 150 ILE A O 1
ATOM 1153 N N . HIS A 1 151 ? 13.541 1.790 3.711 1.00 85.19 151 HIS A N 1
ATOM 1154 C CA . HIS A 1 151 ? 14.130 3.141 3.748 1.00 85.19 151 HIS A CA 1
ATOM 1155 C C . HIS A 1 151 ? 13.183 4.340 3.544 1.00 85.19 151 HIS A C 1
ATOM 1157 O O . HIS A 1 151 ? 13.616 5.475 3.740 1.00 85.19 151 HIS A O 1
ATOM 1163 N N . HIS A 1 152 ? 11.909 4.131 3.206 1.00 90.62 152 HIS A N 1
ATOM 1164 C CA . HIS A 1 152 ? 10.999 5.222 2.843 1.00 90.62 152 HIS A CA 1
ATOM 1165 C C . HIS A 1 152 ? 9.894 5.475 3.863 1.00 90.62 152 HIS A C 1
ATOM 1167 O O . HIS A 1 152 ? 9.488 6.627 4.029 1.00 90.62 152 HIS A O 1
ATOM 1173 N N . GLY A 1 153 ? 9.430 4.450 4.580 1.00 94.31 153 GLY A N 1
ATOM 1174 C CA . GLY A 1 153 ? 8.353 4.630 5.547 1.00 94.31 153 GLY A CA 1
ATOM 1175 C C . GLY A 1 153 ? 7.543 3.372 5.802 1.00 94.31 153 GLY A C 1
ATOM 1176 O O . GLY A 1 153 ? 8.043 2.254 5.698 1.00 94.31 153 GLY A O 1
ATOM 1177 N N . LYS A 1 154 ? 6.273 3.565 6.151 1.00 95.56 154 LYS A N 1
ATOM 1178 C CA . LYS A 1 154 ? 5.329 2.482 6.431 1.00 95.56 154 LYS A CA 1
ATOM 1179 C C . LYS A 1 154 ? 3.988 2.785 5.790 1.00 95.56 154 LYS A C 1
ATOM 1181 O O . LYS A 1 154 ? 3.521 3.917 5.854 1.00 95.56 154 LYS A O 1
ATOM 1186 N N . VAL A 1 155 ? 3.376 1.776 5.190 1.00 97.12 155 VAL A N 1
ATOM 1187 C CA . VAL A 1 155 ? 1.973 1.813 4.787 1.00 97.12 155 VAL A CA 1
ATOM 1188 C C . VAL A 1 155 ? 1.153 1.168 5.893 1.00 97.12 155 VAL A C 1
ATOM 1190 O O . VAL A 1 155 ? 1.503 0.095 6.392 1.00 97.12 155 VAL A O 1
ATOM 1193 N N . CYS A 1 156 ? 0.069 1.825 6.280 1.00 96.94 156 CYS A N 1
ATOM 1194 C CA . CYS A 1 156 ? -0.737 1.455 7.427 1.00 96.94 156 CYS A CA 1
ATOM 1195 C C . CYS A 1 156 ? -2.231 1.489 7.097 1.00 96.94 156 CYS A C 1
ATOM 1197 O O . CYS A 1 156 ? -2.684 2.359 6.355 1.00 96.94 156 CYS A O 1
ATOM 1199 N N . LEU A 1 157 ? -2.990 0.585 7.716 1.00 95.62 157 LEU A N 1
ATOM 1200 C CA . LEU A 1 157 ? -4.425 0.762 7.911 1.00 95.62 157 LEU A CA 1
ATOM 1201 C C . LEU A 1 157 ? -4.638 1.771 9.029 1.00 95.62 157 LEU A C 1
ATOM 1203 O O . LEU A 1 157 ? -4.033 1.646 10.096 1.00 95.62 157 LEU A O 1
ATOM 120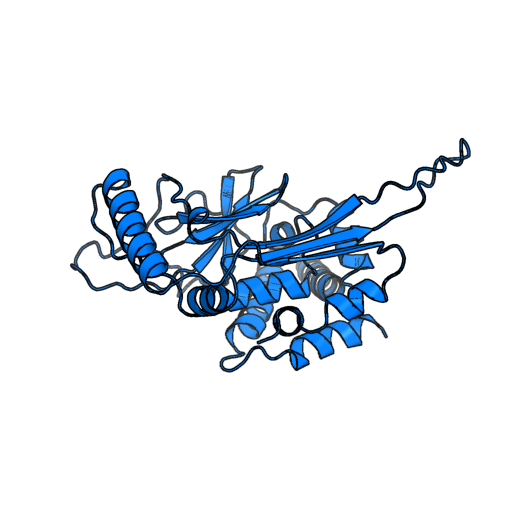7 N N . VAL A 1 158 ? -5.527 2.726 8.807 1.00 93.12 158 VAL A N 1
ATOM 1208 C CA . VAL A 1 158 ? -5.945 3.698 9.811 1.00 93.12 158 VAL A CA 1
ATOM 1209 C C . VAL A 1 158 ? -7.453 3.618 9.959 1.00 93.12 158 VAL A C 1
ATOM 1211 O O . VAL A 1 158 ? -8.153 3.510 8.960 1.00 93.12 158 VAL A O 1
ATOM 1214 N N . TYR A 1 159 ? -7.951 3.671 11.191 1.00 90.94 159 TYR A N 1
ATOM 1215 C CA . TYR A 1 159 ? -9.384 3.666 11.500 1.00 90.94 159 TYR A CA 1
ATOM 1216 C C . TYR A 1 159 ? -9.808 5.064 11.958 1.00 90.94 159 TYR A C 1
ATOM 1218 O O . TYR A 1 159 ? -9.696 5.352 13.150 1.00 90.94 159 TYR A O 1
ATOM 1226 N N . PRO A 1 160 ? -10.242 5.961 11.051 1.00 86.75 160 PRO A N 1
ATOM 1227 C CA . PRO A 1 160 ? -10.567 7.337 11.409 1.00 86.75 160 PRO A CA 1
ATOM 1228 C C . PRO A 1 160 ? -11.610 7.412 12.525 1.00 86.75 160 PRO A C 1
ATOM 1230 O O . PRO A 1 160 ? -12.555 6.627 12.561 1.00 86.75 160 PRO A O 1
ATOM 1233 N N . VAL A 1 161 ? -11.449 8.380 13.428 1.00 81.44 161 VAL A N 1
ATOM 1234 C CA . VAL A 1 161 ? -12.371 8.604 14.548 1.00 81.44 161 VAL A CA 1
ATOM 1235 C C . VAL A 1 161 ? -13.145 9.908 14.335 1.00 81.44 161 VAL A C 1
ATOM 1237 O O . VAL A 1 161 ? -12.552 10.952 14.055 1.00 81.44 161 VAL A O 1
ATOM 1240 N N . SER A 1 162 ? -14.470 9.861 14.503 1.00 71.94 162 SER A N 1
ATOM 1241 C CA . SER A 1 162 ? -15.331 11.051 14.487 1.00 71.94 162 SER A CA 1
ATOM 1242 C C . SER A 1 162 ? -15.127 11.916 15.743 1.00 71.94 162 SER A C 1
ATOM 1244 O O . SER A 1 162 ? -14.983 11.399 16.849 1.00 71.94 162 SER A O 1
ATOM 1246 N N . GLU A 1 163 ? -15.139 13.245 15.585 1.00 60.69 163 GLU A N 1
ATOM 1247 C CA . GLU A 1 163 ? -14.988 14.225 16.683 1.00 60.69 163 GLU A CA 1
ATOM 1248 C C . GLU A 1 163 ? -16.170 14.246 17.662 1.00 60.69 163 GLU A C 1
ATOM 1250 O O . GLU A 1 163 ? -16.031 14.735 18.783 1.00 60.69 163 GLU A O 1
ATOM 1255 N N . SER A 1 164 ? -17.335 13.719 17.273 1.00 55.94 164 SER A N 1
ATOM 1256 C CA . SER A 1 164 ? -18.472 13.569 18.180 1.00 55.94 164 SER A CA 1
ATOM 1257 C C . SER A 1 164 ? -18.184 12.434 19.162 1.00 55.94 164 SER A C 1
ATOM 1259 O O . SER A 1 164 ? -18.642 11.311 18.974 1.00 55.94 164 SER A O 1
ATOM 1261 N N . GLY A 1 165 ? -17.430 12.738 20.222 1.00 51.12 165 GLY A N 1
ATOM 1262 C CA . GLY A 1 165 ? -17.117 11.851 21.351 1.00 51.12 165 GLY A CA 1
ATOM 1263 C C . GLY A 1 165 ? -18.333 11.349 22.146 1.00 51.12 165 GLY A C 1
ATOM 1264 O O . GLY A 1 165 ? -18.173 10.787 23.224 1.00 51.12 165 GLY A O 1
ATOM 1265 N N . GLU A 1 166 ? -19.540 11.513 21.612 1.00 46.38 166 GLU A N 1
ATOM 1266 C CA . GLU A 1 166 ? -20.804 11.041 22.151 1.00 46.38 166 GLU A CA 1
ATOM 1267 C C . GLU A 1 166 ? -21.504 10.171 21.104 1.00 46.38 166 GLU A C 1
ATOM 1269 O O . GLU A 1 166 ? -22.387 10.633 20.392 1.00 46.38 166 GLU A O 1
ATOM 1274 N N . GLN A 1 167 ? -21.093 8.906 20.992 1.00 42.59 167 GLN A N 1
ATOM 1275 C CA . GLN A 1 167 ? -22.015 7.764 20.954 1.00 42.59 167 GLN A CA 1
ATOM 1276 C C . GLN A 1 167 ? -21.254 6.444 20.809 1.00 42.59 167 GLN A C 1
ATOM 1278 O O . GLN A 1 167 ? -20.792 6.042 19.746 1.00 42.59 167 GLN A O 1
ATOM 1283 N N . LEU A 1 168 ? -21.156 5.764 21.949 1.00 44.41 168 LEU A N 1
ATOM 1284 C CA . LEU A 1 168 ? -21.405 4.336 22.126 1.00 44.41 168 LEU A CA 1
ATOM 1285 C C . LEU A 1 168 ? -21.552 3.519 20.818 1.00 44.41 168 LEU A C 1
ATOM 1287 O O . LEU A 1 168 ? -22.579 3.549 20.146 1.00 44.41 168 LEU A O 1
ATOM 1291 N N . VAL A 1 169 ? -20.565 2.654 20.568 1.00 44.72 169 VAL A N 1
ATOM 1292 C CA . VAL A 1 169 ? -20.748 1.330 19.938 1.00 44.72 169 VAL A CA 1
ATOM 1293 C C . VAL A 1 169 ? -21.017 1.289 18.415 1.00 44.72 169 VAL A C 1
ATOM 1295 O O . VAL A 1 169 ? -21.059 0.185 17.880 1.00 44.72 169 VAL A O 1
ATOM 1298 N N . ARG A 1 170 ? -21.153 2.399 17.663 1.00 42.00 170 ARG A N 1
ATOM 1299 C CA . ARG A 1 170 ? -21.643 2.300 16.259 1.00 42.00 170 ARG A CA 1
ATOM 1300 C C . ARG A 1 170 ? -20.925 3.036 15.126 1.00 42.00 170 ARG A C 1
ATOM 1302 O O . ARG A 1 170 ? -21.360 2.861 13.991 1.00 42.00 170 ARG A O 1
ATOM 1309 N N . ASP A 1 171 ? -19.825 3.750 15.345 1.00 46.78 171 ASP A N 1
ATOM 1310 C CA . ASP A 1 171 ? -19.039 4.235 14.199 1.00 46.78 171 ASP A CA 1
ATOM 1311 C C . ASP A 1 171 ? -18.116 3.119 13.687 1.00 46.78 171 ASP A C 1
ATOM 1313 O O . ASP A 1 171 ? -16.948 3.012 14.057 1.00 46.78 171 ASP A O 1
ATOM 1317 N N . VAL A 1 172 ? -18.669 2.252 12.831 1.00 52.28 172 VAL A N 1
ATOM 1318 C CA . VAL A 1 172 ? -17.881 1.393 11.938 1.00 52.28 172 VAL A CA 1
ATOM 1319 C C . VAL A 1 172 ? -17.312 2.304 10.851 1.00 52.28 172 VAL A C 1
ATOM 1321 O O . VAL A 1 172 ? -17.857 2.408 9.753 1.00 52.28 172 VAL A O 1
ATOM 1324 N N . CYS A 1 173 ? -16.249 3.043 11.164 1.00 59.75 173 CYS A N 1
ATOM 1325 C CA . CYS A 1 173 ? -15.472 3.696 10.119 1.00 59.75 173 CYS A CA 1
ATOM 1326 C C . CYS A 1 173 ? -14.670 2.613 9.392 1.00 59.75 173 CYS A C 1
ATOM 1328 O O . CYS A 1 173 ? -13.891 1.885 10.009 1.00 59.75 173 CYS A O 1
ATOM 1330 N N . SER A 1 174 ? -14.894 2.488 8.082 1.00 79.31 174 SER A N 1
ATOM 1331 C CA . SER A 1 174 ? -14.068 1.648 7.217 1.00 79.31 174 SER A CA 1
ATOM 1332 C C . SER A 1 174 ? -12.615 2.099 7.327 1.00 79.31 174 SER A C 1
ATOM 1334 O O . SER A 1 174 ? -12.345 3.302 7.314 1.00 79.31 174 SER A O 1
ATOM 1336 N N . ALA A 1 175 ? -11.690 1.149 7.461 1.00 89.75 175 ALA A N 1
ATOM 1337 C CA . ALA A 1 175 ? -10.280 1.496 7.528 1.00 89.75 175 ALA A CA 1
ATOM 1338 C C . ALA A 1 175 ? -9.828 2.122 6.203 1.00 89.75 175 ALA A C 1
ATOM 1340 O O . ALA A 1 175 ? -10.165 1.625 5.133 1.00 89.75 175 ALA A O 1
ATOM 1341 N N . GLU A 1 176 ? -9.028 3.173 6.302 1.00 91.25 176 GLU A N 1
ATOM 1342 C CA . GLU A 1 176 ? -8.359 3.833 5.186 1.00 91.25 176 GLU A CA 1
ATOM 1343 C C . GLU A 1 176 ? -6.895 3.374 5.119 1.00 91.25 176 GLU A C 1
ATOM 1345 O O . GLU A 1 176 ? -6.331 2.899 6.109 1.00 91.25 176 GLU A O 1
ATOM 1350 N N . VAL A 1 177 ? -6.239 3.569 3.975 1.00 93.31 177 VAL A N 1
ATOM 1351 C CA . VAL A 1 177 ? -4.812 3.276 3.807 1.00 93.31 177 VAL A CA 1
ATOM 1352 C C . VAL A 1 177 ? -4.007 4.567 3.776 1.00 93.31 177 VAL A C 1
ATOM 1354 O O . VAL A 1 177 ? -4.280 5.470 2.986 1.00 93.31 177 VAL A O 1
ATOM 1357 N N . TRP A 1 178 ? -2.983 4.638 4.623 1.00 93.69 178 TRP A N 1
ATOM 1358 C CA . TRP A 1 178 ? -2.124 5.805 4.797 1.00 93.69 178 TRP A CA 1
ATOM 1359 C C . TRP A 1 178 ? -0.647 5.427 4.713 1.00 93.69 178 TRP A C 1
ATOM 1361 O O . TRP A 1 178 ? -0.253 4.306 5.025 1.00 93.69 178 TRP A O 1
ATOM 1371 N N . PHE A 1 179 ? 0.185 6.385 4.325 1.00 94.81 179 PHE A N 1
ATOM 1372 C CA . PHE A 1 179 ? 1.635 6.291 4.317 1.00 94.81 179 PHE A CA 1
ATOM 1373 C C . PHE A 1 179 ? 2.230 7.215 5.372 1.00 94.81 179 PHE A C 1
ATOM 1375 O O . PHE A 1 179 ? 1.950 8.411 5.378 1.00 94.81 179 PHE A O 1
ATOM 1382 N N . GLN A 1 180 ? 3.080 6.671 6.236 1.00 95.00 180 GLN A N 1
ATOM 1383 C CA . GLN A 1 180 ? 3.916 7.446 7.142 1.00 95.00 180 GLN A CA 1
ATOM 1384 C C . GLN A 1 180 ? 5.341 7.503 6.598 1.00 95.00 180 GLN A C 1
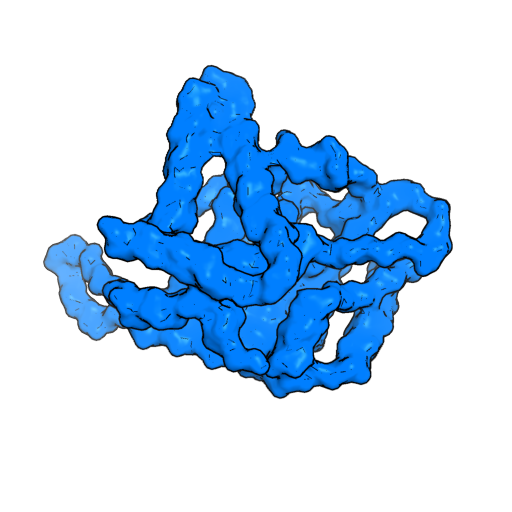ATOM 1386 O O . GLN A 1 180 ? 5.971 6.459 6.407 1.00 95.00 180 GLN A O 1
ATOM 1391 N N . THR A 1 181 ? 5.880 8.702 6.385 1.00 93.75 181 THR A N 1
ATOM 1392 C CA . THR A 1 181 ? 7.253 8.852 5.886 1.00 93.75 181 THR A CA 1
ATOM 1393 C C . THR A 1 181 ? 8.274 8.538 6.980 1.00 93.75 181 THR A C 1
ATOM 1395 O O . THR A 1 181 ? 8.127 8.941 8.134 1.00 93.75 181 THR A O 1
ATOM 1398 N N . ALA A 1 182 ? 9.374 7.873 6.618 1.00 91.94 182 ALA A N 1
ATOM 1399 C CA . ALA A 1 182 ? 10.487 7.647 7.544 1.00 91.94 182 ALA A CA 1
ATOM 1400 C C . ALA A 1 182 ? 11.238 8.947 7.892 1.00 91.94 182 ALA A C 1
ATOM 1402 O O . ALA A 1 182 ? 11.831 9.050 8.961 1.00 91.94 182 ALA A O 1
ATOM 1403 N N . LYS A 1 183 ? 11.228 9.932 6.982 1.00 88.75 183 LYS A N 1
ATOM 1404 C CA . LYS A 1 183 ? 11.994 11.180 7.110 1.00 88.75 183 LYS A CA 1
ATOM 1405 C C . LYS A 1 183 ? 11.340 12.189 8.054 1.00 88.75 183 LYS A C 1
ATOM 1407 O O . LYS A 1 183 ? 12.030 12.738 8.906 1.00 88.75 183 LYS A O 1
ATOM 1412 N N . SER A 1 184 ? 10.049 12.478 7.869 1.00 89.50 184 SER A N 1
ATOM 1413 C CA . SER A 1 184 ? 9.339 13.502 8.649 1.00 89.50 184 SER A CA 1
ATOM 1414 C C . SER A 1 184 ? 8.384 12.916 9.689 1.00 89.50 184 SER A C 1
ATOM 1416 O O . SER A 1 184 ? 7.952 13.644 10.581 1.00 89.50 184 SER A O 1
ATOM 1418 N N . GLY A 1 185 ? 8.063 11.619 9.599 1.00 91.44 185 GLY A N 1
ATOM 1419 C CA . GLY A 1 185 ? 7.045 10.980 10.437 1.00 91.44 185 GLY A CA 1
ATOM 1420 C C . GLY A 1 185 ? 5.621 11.427 10.102 1.00 91.44 185 GLY A C 1
ATOM 1421 O O . GLY A 1 185 ? 4.693 11.077 10.831 1.00 91.44 185 GLY A O 1
ATOM 1422 N N . GLU A 1 186 ? 5.455 12.203 9.027 1.00 91.38 186 GLU A N 1
ATOM 1423 C CA . GLU A 1 186 ? 4.174 12.745 8.588 1.00 91.38 186 GLU A CA 1
ATOM 1424 C C . GLU A 1 186 ? 3.349 11.696 7.853 1.00 91.38 186 GLU A C 1
ATOM 1426 O O . GLU A 1 186 ? 3.880 10.779 7.221 1.00 91.38 186 GLU A O 1
ATOM 1431 N N . TRP A 1 187 ? 2.037 11.875 7.943 1.00 91.38 187 TRP A N 1
ATOM 1432 C CA . TRP A 1 187 ? 1.022 10.968 7.446 1.00 91.38 187 TRP A CA 1
ATOM 1433 C C . TRP A 1 187 ? 0.390 11.514 6.176 1.00 91.38 187 TRP A C 1
ATOM 1435 O O . TRP A 1 187 ? -0.016 12.673 6.107 1.00 91.38 187 TRP A O 1
ATOM 1445 N N . TYR A 1 188 ? 0.278 10.649 5.181 1.00 88.75 188 TYR A N 1
ATOM 1446 C CA . TYR A 1 188 ? -0.268 10.962 3.875 1.00 88.75 188 TYR A CA 1
ATOM 1447 C C . TYR A 1 188 ? -1.323 9.925 3.554 1.00 88.75 188 TYR A C 1
ATOM 1449 O O . TYR A 1 188 ? -1.052 8.727 3.558 1.00 88.75 188 TYR A O 1
ATOM 1457 N N . PHE A 1 189 ? -2.531 10.382 3.275 1.00 87.69 189 PHE A N 1
ATOM 1458 C CA . PHE A 1 189 ? -3.588 9.505 2.806 1.00 87.69 189 PHE A CA 1
ATOM 1459 C C . PHE A 1 189 ? -3.165 8.833 1.488 1.00 87.69 189 PHE A C 1
ATOM 1461 O O . PHE A 1 189 ? -2.531 9.473 0.656 1.00 87.69 189 PHE A O 1
ATOM 1468 N N . LEU A 1 190 ? -3.461 7.551 1.285 1.00 86.62 190 LEU A N 1
ATOM 1469 C CA . LEU A 1 190 ? -3.179 6.859 0.022 1.00 86.62 190 LEU A CA 1
ATOM 1470 C C . LEU A 1 190 ? -4.460 6.442 -0.689 1.00 86.62 190 LEU A C 1
ATOM 1472 O O . LEU A 1 190 ? -4.558 6.623 -1.899 1.00 86.62 190 LEU A O 1
ATOM 1476 N N . SER A 1 191 ? -5.407 5.854 0.042 1.00 87.31 191 SER A N 1
ATOM 1477 C CA . SER A 1 191 ? -6.662 5.355 -0.517 1.00 87.31 191 SER A CA 1
ATOM 1478 C C . SER A 1 191 ? -7.706 5.119 0.573 1.00 87.31 191 SER A C 1
ATOM 1480 O O . SER A 1 191 ? -7.369 4.884 1.732 1.00 87.31 191 SER A O 1
ATOM 1482 N N . GLU A 1 192 ? -8.981 5.156 0.188 1.00 85.06 192 GLU A N 1
ATOM 1483 C CA . GLU A 1 192 ? -10.117 4.866 1.076 1.00 85.06 192 GLU A CA 1
ATOM 1484 C C . GLU A 1 192 ? -10.260 3.371 1.354 1.00 85.06 192 GLU A C 1
ATOM 1486 O O . GLU A 1 192 ? -10.869 2.987 2.346 1.00 85.06 192 GLU A O 1
ATOM 1491 N N . THR A 1 193 ? -9.716 2.532 0.469 1.00 87.62 193 THR A N 1
ATOM 1492 C CA . THR A 1 193 ? -9.863 1.077 0.509 1.00 87.62 193 THR A CA 1
ATOM 1493 C C . THR A 1 193 ? -8.510 0.397 0.328 1.00 87.62 193 THR A C 1
ATOM 1495 O O . THR A 1 193 ? -7.574 0.958 -0.256 1.00 87.62 193 THR A O 1
ATOM 1498 N N . PHE A 1 194 ? -8.389 -0.840 0.812 1.00 92.31 194 PHE A N 1
ATOM 1499 C CA . PHE A 1 194 ? -7.200 -1.647 0.565 1.00 92.31 194 PHE A CA 1
ATOM 1500 C C . PHE A 1 194 ? -7.070 -1.980 -0.927 1.00 92.31 194 PHE A C 1
ATOM 1502 O O . PHE A 1 194 ? -5.974 -1.869 -1.478 1.00 92.31 194 PHE A O 1
ATOM 1509 N N . SER A 1 195 ? -8.172 -2.311 -1.606 1.00 89.75 195 SER A N 1
ATOM 1510 C CA . SER A 1 195 ? -8.165 -2.572 -3.050 1.00 89.75 195 SER A CA 1
ATOM 1511 C C . SER A 1 195 ? -7.683 -1.368 -3.860 1.00 89.75 195 SER A C 1
ATOM 1513 O O . SER A 1 195 ? -6.874 -1.543 -4.772 1.00 89.75 195 SER A O 1
ATOM 1515 N N . GLY A 1 196 ? -8.115 -0.149 -3.519 1.00 87.50 196 GLY A N 1
ATOM 1516 C CA . GLY A 1 196 ? -7.650 1.068 -4.184 1.00 87.50 196 GLY A CA 1
ATOM 1517 C C . GLY A 1 196 ? -6.146 1.294 -3.995 1.00 87.50 196 GLY A C 1
ATOM 1518 O O . GLY A 1 196 ? -5.428 1.557 -4.962 1.00 87.50 196 GLY A O 1
ATOM 1519 N N . TYR A 1 197 ? -5.634 1.089 -2.778 1.00 92.75 197 TYR A N 1
ATOM 1520 C CA . TYR A 1 197 ? -4.192 1.103 -2.515 1.00 92.75 197 TYR A CA 1
ATOM 1521 C C . TYR A 1 197 ? -3.436 0.027 -3.310 1.00 92.75 197 TYR A C 1
ATOM 1523 O O . TYR A 1 197 ? -2.394 0.314 -3.903 1.00 92.75 197 TYR A O 1
ATOM 1531 N N . PHE A 1 198 ? -3.947 -1.203 -3.343 1.00 92.25 198 PHE A N 1
ATOM 1532 C CA . PHE A 1 198 ? -3.297 -2.309 -4.041 1.00 92.25 198 PHE A CA 1
ATOM 1533 C C . PHE A 1 198 ? -3.207 -2.041 -5.550 1.00 92.25 198 PHE A C 1
ATOM 1535 O O . PHE A 1 198 ? -2.154 -2.251 -6.150 1.00 92.25 198 PHE A O 1
ATOM 1542 N N . ARG A 1 199 ? -4.265 -1.479 -6.153 1.00 88.12 199 ARG A N 1
ATOM 1543 C CA . ARG A 1 199 ? -4.267 -1.021 -7.554 1.00 88.12 199 ARG A CA 1
ATOM 1544 C C . ARG A 1 199 ? -3.197 0.046 -7.803 1.00 88.12 199 ARG A C 1
ATOM 1546 O O . ARG A 1 199 ? -2.452 -0.075 -8.772 1.00 88.12 199 ARG A O 1
ATOM 1553 N N . LEU A 1 200 ? -3.053 1.035 -6.912 1.00 88.06 200 LEU A N 1
ATOM 1554 C CA . LEU A 1 200 ? -1.971 2.026 -7.002 1.00 88.06 200 LEU A CA 1
ATOM 1555 C C . LEU A 1 200 ? -0.586 1.367 -6.939 1.00 88.06 200 LEU A C 1
ATOM 1557 O O . LEU A 1 200 ? 0.301 1.738 -7.708 1.00 88.06 200 LEU A O 1
ATOM 1561 N N . ALA A 1 201 ? -0.397 0.374 -6.067 1.00 92.00 201 ALA A N 1
ATOM 1562 C CA . ALA A 1 201 ? 0.863 -0.357 -5.972 1.00 92.00 201 ALA A CA 1
ATOM 1563 C C . ALA A 1 201 ? 1.182 -1.112 -7.274 1.00 92.00 201 ALA A C 1
ATOM 1565 O O . ALA A 1 201 ? 2.308 -1.029 -7.762 1.00 92.00 201 ALA A O 1
ATOM 1566 N N . VAL A 1 202 ? 0.191 -1.783 -7.872 1.00 90.38 202 VAL A N 1
ATOM 1567 C CA . VAL A 1 202 ? 0.331 -2.492 -9.157 1.00 90.38 202 VAL A CA 1
ATOM 1568 C C . VAL A 1 202 ? 0.591 -1.525 -10.315 1.00 90.38 202 VAL A C 1
ATOM 1570 O O . VAL A 1 202 ? 1.480 -1.784 -11.121 1.00 90.38 202 VAL A O 1
ATOM 1573 N N . LEU A 1 203 ? -0.099 -0.381 -10.368 1.00 86.62 203 LEU A N 1
ATOM 1574 C CA . LEU A 1 203 ? 0.113 0.660 -11.384 1.00 86.62 203 LEU A CA 1
ATOM 1575 C C . LEU A 1 203 ? 1.566 1.166 -11.398 1.00 86.62 203 LEU A C 1
ATOM 1577 O O . LEU A 1 203 ? 2.164 1.382 -12.454 1.00 86.62 203 LEU A O 1
ATOM 1581 N N . HIS A 1 204 ? 2.159 1.317 -10.215 1.00 89.56 204 HIS A N 1
ATOM 1582 C CA . HIS A 1 204 ? 3.562 1.700 -10.056 1.00 89.56 204 HIS A CA 1
ATOM 1583 C C . HIS A 1 204 ? 4.518 0.498 -10.086 1.00 89.56 204 HIS A C 1
ATOM 1585 O O . HIS A 1 204 ? 5.701 0.659 -9.792 1.00 89.56 204 HIS A O 1
ATOM 1591 N N . LEU A 1 205 ? 4.025 -0.704 -10.414 1.00 91.94 205 LEU A N 1
ATOM 1592 C CA . LEU A 1 205 ? 4.764 -1.972 -10.431 1.00 91.94 205 LEU A CA 1
ATOM 1593 C C . LEU A 1 205 ? 5.485 -2.274 -9.107 1.00 91.94 205 LEU A C 1
ATOM 1595 O O . LEU A 1 205 ? 6.489 -2.979 -9.080 1.00 91.94 205 LEU A O 1
ATOM 1599 N N . GLY A 1 206 ? 5.016 -1.704 -7.999 1.00 92.19 206 GLY A N 1
ATOM 1600 C CA . GLY A 1 206 ? 5.668 -1.790 -6.699 1.00 92.19 206 GLY A CA 1
ATOM 1601 C C . GLY A 1 206 ? 6.994 -1.047 -6.589 1.00 92.19 206 GLY A C 1
ATOM 1602 O O . GLY A 1 206 ? 7.704 -1.299 -5.625 1.00 92.19 206 GLY A O 1
ATOM 1603 N N . ILE A 1 207 ? 7.373 -0.168 -7.527 1.00 93.00 207 ILE A N 1
ATOM 1604 C CA . ILE A 1 207 ? 8.694 0.487 -7.514 1.00 93.00 207 ILE A CA 1
ATOM 1605 C C . ILE A 1 207 ? 8.982 1.114 -6.143 1.00 93.00 207 ILE A C 1
ATOM 1607 O O . ILE A 1 207 ? 8.222 1.954 -5.666 1.00 93.00 207 ILE A O 1
ATOM 1611 N N . CYS A 1 208 ? 10.077 0.716 -5.499 1.00 91.56 208 CYS A N 1
ATOM 1612 C CA . CYS A 1 208 ? 10.382 1.096 -4.124 1.00 91.56 208 CYS A CA 1
ATOM 1613 C C . CYS A 1 208 ? 10.329 2.623 -3.938 1.00 91.56 208 CYS A C 1
ATOM 1615 O O . CYS A 1 208 ? 11.050 3.371 -4.601 1.00 91.56 208 CYS A O 1
ATOM 1617 N N . GLY A 1 209 ? 9.470 3.074 -3.019 1.00 89.94 209 GLY A N 1
ATOM 1618 C CA . GLY A 1 209 ? 9.277 4.490 -2.705 1.00 89.94 209 GLY A CA 1
ATOM 1619 C C . GLY A 1 209 ? 8.339 5.251 -3.648 1.00 89.94 209 GLY A C 1
ATOM 1620 O O . GLY A 1 209 ? 8.264 6.476 -3.543 1.00 89.94 209 GLY A O 1
ATOM 1621 N N . TRP A 1 210 ? 7.577 4.571 -4.514 1.00 91.81 210 TRP A N 1
ATOM 1622 C CA . TRP A 1 210 ? 6.532 5.196 -5.341 1.00 91.81 210 TRP A CA 1
ATOM 1623 C C . TRP A 1 210 ? 5.508 5.997 -4.517 1.00 91.81 210 TRP A C 1
ATOM 1625 O O . TRP A 1 210 ? 4.956 6.977 -5.005 1.00 91.81 210 TRP A O 1
ATOM 1635 N N . GLN A 1 211 ? 5.291 5.656 -3.242 1.00 91.19 211 GLN A N 1
ATOM 1636 C CA . GLN A 1 211 ? 4.395 6.397 -2.349 1.00 91.19 211 GLN A CA 1
ATOM 1637 C C . GLN A 1 211 ? 4.848 7.849 -2.152 1.00 91.19 211 GLN A C 1
ATOM 1639 O O . GLN A 1 211 ? 4.017 8.717 -1.910 1.00 91.19 211 GLN A O 1
ATOM 1644 N N . LEU A 1 212 ? 6.147 8.145 -2.295 1.00 88.75 212 LEU A N 1
ATOM 1645 C CA . LEU A 1 212 ? 6.666 9.511 -2.183 1.00 88.75 212 LEU A CA 1
ATOM 1646 C C . LEU A 1 212 ? 6.125 10.438 -3.275 1.00 88.75 212 LEU A C 1
ATOM 1648 O O . LEU A 1 212 ? 6.083 11.648 -3.061 1.00 88.75 212 LEU A O 1
ATOM 1652 N N . LEU A 1 213 ? 5.659 9.889 -4.405 1.00 84.75 213 LEU A N 1
ATOM 1653 C CA . LEU A 1 213 ? 4.956 10.655 -5.439 1.00 84.75 213 LEU A CA 1
ATOM 1654 C C . LEU A 1 213 ? 3.689 11.334 -4.908 1.00 84.75 213 LEU A C 1
ATOM 1656 O O . LEU A 1 213 ? 3.250 12.339 -5.454 1.00 84.75 213 LEU A O 1
ATOM 1660 N N . LEU A 1 214 ? 3.115 10.774 -3.843 1.00 81.62 214 LEU A N 1
ATOM 1661 C CA . LEU A 1 214 ? 1.883 11.213 -3.203 1.00 81.62 214 LEU A CA 1
ATOM 1662 C C . LEU A 1 214 ? 2.144 12.142 -2.004 1.00 81.62 214 LEU A C 1
ATOM 1664 O O . LEU A 1 214 ? 1.248 12.349 -1.185 1.00 81.62 214 LEU A O 1
ATOM 1668 N N . THR A 1 215 ? 3.364 12.674 -1.877 1.00 83.12 215 THR A N 1
ATOM 1669 C CA . THR A 1 215 ? 3.801 13.497 -0.740 1.00 83.12 215 THR A CA 1
ATOM 1670 C C . THR A 1 215 ? 4.383 14.837 -1.186 1.00 83.12 215 THR A C 1
ATOM 1672 O O . THR A 1 215 ? 4.929 14.965 -2.281 1.00 83.12 215 THR A O 1
ATOM 1675 N N . ASP A 1 216 ? 4.337 15.828 -0.297 1.00 79.19 216 ASP A N 1
ATOM 1676 C CA . ASP A 1 216 ? 5.004 17.127 -0.453 1.00 79.19 216 ASP A CA 1
ATOM 1677 C C . ASP A 1 216 ? 6.517 17.105 -0.148 1.00 79.19 216 ASP A C 1
ATOM 1679 O O . ASP A 1 216 ? 7.202 18.108 -0.345 1.00 79.19 216 ASP A O 1
ATOM 1683 N N . GLN A 1 217 ? 7.073 15.969 0.290 1.00 78.75 217 GLN A N 1
ATOM 1684 C CA . GLN A 1 217 ? 8.481 15.853 0.709 1.00 78.75 217 GLN A CA 1
ATOM 1685 C C . GLN A 1 217 ? 9.479 15.809 -0.454 1.00 78.75 217 GLN A C 1
ATOM 1687 O O . GLN A 1 217 ? 10.696 15.838 -0.234 1.00 78.75 217 GLN A O 1
ATOM 1692 N N . GLY A 1 218 ? 8.969 15.730 -1.682 1.00 76.62 218 GLY A N 1
ATOM 1693 C CA . GLY A 1 218 ? 9.767 15.524 -2.877 1.00 76.62 218 GLY A CA 1
ATOM 1694 C C . GLY A 1 218 ? 10.204 14.069 -3.049 1.00 76.62 218 GLY A C 1
ATOM 1695 O O . GLY A 1 218 ? 10.238 13.263 -2.119 1.00 76.62 218 GLY A O 1
ATOM 1696 N N . VAL A 1 219 ? 10.547 13.736 -4.288 1.00 83.94 219 VAL A N 1
ATOM 1697 C CA . VAL A 1 219 ? 10.855 12.369 -4.710 1.00 83.94 219 VAL A CA 1
ATOM 1698 C C . VAL A 1 219 ? 12.317 12.330 -5.144 1.00 83.94 219 VAL A C 1
ATOM 1700 O O . VAL A 1 219 ? 12.699 13.130 -6.002 1.00 83.94 219 VAL A O 1
ATOM 1703 N N . PRO A 1 220 ? 13.146 11.431 -4.588 1.00 85.50 220 PRO A N 1
ATOM 1704 C CA . PRO A 1 220 ? 14.507 11.235 -5.067 1.00 85.50 220 PRO A CA 1
ATOM 1705 C C . PRO A 1 220 ? 14.551 10.945 -6.572 1.00 85.50 220 PRO A C 1
ATOM 1707 O O . PRO A 1 220 ? 13.760 10.147 -7.077 1.00 85.50 220 PRO A O 1
ATOM 1710 N N . GLN A 1 221 ? 15.509 11.550 -7.281 1.00 84.19 221 GLN A N 1
ATOM 1711 C CA . GLN A 1 221 ? 15.599 11.449 -8.743 1.00 84.19 221 GLN A CA 1
ATOM 1712 C C . GLN A 1 221 ? 15.679 9.997 -9.231 1.00 84.19 221 GLN A C 1
ATOM 1714 O O . GLN A 1 221 ? 14.978 9.639 -10.168 1.00 84.19 221 GLN A O 1
ATOM 1719 N N . TYR A 1 222 ? 16.429 9.135 -8.541 1.00 85.25 222 TYR A N 1
ATOM 1720 C CA . TYR A 1 222 ? 16.552 7.729 -8.935 1.00 85.25 222 TYR A CA 1
ATOM 1721 C C . TYR A 1 222 ? 15.202 6.987 -8.949 1.00 85.25 222 TYR A C 1
ATOM 1723 O O . TYR A 1 222 ? 15.006 6.096 -9.767 1.00 85.25 222 TYR A O 1
ATOM 1731 N N . ILE A 1 223 ? 14.251 7.353 -8.078 1.00 87.31 223 ILE A N 1
ATOM 1732 C CA . ILE A 1 223 ? 12.900 6.769 -8.082 1.00 87.31 223 ILE A CA 1
ATOM 1733 C C . ILE A 1 223 ? 12.142 7.248 -9.320 1.00 87.31 223 ILE A C 1
ATOM 1735 O O . ILE A 1 223 ? 11.502 6.447 -9.995 1.00 87.31 223 ILE A O 1
ATOM 1739 N N . LEU A 1 224 ? 12.245 8.539 -9.654 1.00 86.81 224 LEU A N 1
ATOM 1740 C CA . LEU A 1 224 ? 11.635 9.104 -10.862 1.00 86.81 224 LEU A CA 1
ATOM 1741 C C . LEU A 1 224 ? 12.192 8.472 -12.136 1.00 86.81 224 LEU A C 1
ATOM 1743 O O . LEU A 1 224 ? 11.432 8.256 -13.082 1.00 86.81 224 LEU A O 1
ATOM 1747 N N . ASP A 1 225 ? 13.487 8.165 -12.152 1.00 88.00 225 ASP A N 1
ATOM 1748 C CA . ASP A 1 225 ? 14.142 7.485 -13.265 1.00 88.00 225 ASP A CA 1
ATOM 1749 C C . ASP A 1 225 ? 13.576 6.069 -13.428 1.00 88.00 225 ASP A C 1
ATOM 1751 O O . ASP A 1 225 ? 13.168 5.696 -14.527 1.00 88.00 225 ASP A O 1
ATOM 1755 N N . TRP A 1 226 ? 13.439 5.308 -12.333 1.00 89.56 226 TRP A N 1
ATOM 1756 C CA . TRP A 1 226 ? 12.841 3.970 -12.381 1.00 89.56 226 TRP A CA 1
ATOM 1757 C C . TRP A 1 226 ? 11.373 3.979 -12.785 1.00 89.56 226 TRP A C 1
ATOM 1759 O O . TRP A 1 226 ? 10.971 3.164 -13.613 1.00 89.56 226 TRP A O 1
ATOM 1769 N N . ILE A 1 227 ? 10.584 4.916 -12.260 1.00 88.75 227 ILE A N 1
ATOM 1770 C CA . ILE A 1 227 ? 9.176 5.071 -12.640 1.00 88.75 227 ILE A CA 1
ATOM 1771 C C . ILE A 1 227 ? 9.073 5.467 -14.112 1.00 88.75 227 ILE A C 1
ATOM 1773 O O . ILE A 1 227 ? 8.298 4.868 -14.846 1.00 88.75 227 ILE A O 1
ATOM 1777 N N . SER A 1 228 ? 9.911 6.391 -14.584 1.00 87.44 228 SER A N 1
ATOM 1778 C CA . SER A 1 228 ? 9.969 6.775 -16.000 1.00 87.44 228 SER A CA 1
ATOM 1779 C C . SER A 1 228 ? 10.351 5.629 -16.925 1.00 87.44 228 SER A C 1
ATOM 1781 O O . SER A 1 228 ? 9.869 5.590 -18.054 1.00 87.44 228 SER A O 1
ATOM 1783 N N . PHE A 1 229 ? 11.219 4.731 -16.464 1.00 86.88 229 PHE A N 1
ATOM 1784 C CA . PHE A 1 229 ? 11.727 3.629 -17.268 1.00 86.88 229 PHE A CA 1
ATOM 1785 C C . PHE A 1 229 ? 10.765 2.436 -17.309 1.00 86.88 229 PHE A C 1
ATOM 1787 O O . PHE A 1 229 ? 10.535 1.879 -18.377 1.00 86.88 229 PHE A O 1
ATOM 1794 N N . TYR A 1 230 ? 10.202 2.050 -16.160 1.00 87.50 230 TYR A N 1
ATOM 1795 C CA . TYR A 1 230 ? 9.400 0.829 -16.025 1.00 87.50 230 TYR A CA 1
ATOM 1796 C C . TYR A 1 230 ? 7.895 1.065 -15.960 1.00 87.50 230 TYR A C 1
ATOM 1798 O O . TYR A 1 230 ? 7.140 0.174 -16.312 1.00 87.50 230 TYR A O 1
ATOM 1806 N N . SER A 1 231 ? 7.434 2.233 -15.523 1.00 84.75 231 SER A N 1
ATOM 1807 C CA . SER A 1 231 ? 6.008 2.575 -15.538 1.00 84.75 231 SER A CA 1
ATOM 1808 C C . SER A 1 231 ? 5.809 3.923 -16.235 1.00 84.75 231 SER A C 1
ATOM 1810 O O . SER A 1 231 ? 5.454 4.924 -15.605 1.00 84.75 231 SER A O 1
ATOM 1812 N N . PRO A 1 232 ? 6.066 3.997 -17.557 1.00 77.62 232 PRO A N 1
ATOM 1813 C CA . PRO A 1 232 ? 5.989 5.253 -18.287 1.00 77.62 232 PRO A CA 1
ATOM 1814 C C . PRO A 1 232 ? 4.566 5.818 -18.321 1.00 77.62 232 PRO A C 1
ATOM 1816 O O . PRO A 1 232 ? 4.434 7.032 -18.400 1.00 77.62 232 PRO A O 1
ATOM 1819 N N . ALA A 1 233 ? 3.517 4.998 -18.175 1.00 74.44 233 ALA A N 1
ATOM 1820 C CA . ALA A 1 233 ? 2.155 5.489 -17.951 1.00 74.44 233 ALA A CA 1
ATOM 1821 C C . ALA A 1 233 ? 2.058 6.281 -16.634 1.00 74.44 233 ALA A C 1
ATOM 1823 O O . ALA A 1 233 ? 1.649 7.442 -16.650 1.00 74.44 233 ALA A O 1
ATOM 1824 N N . ALA A 1 234 ? 2.529 5.719 -15.513 1.00 72.44 234 ALA A N 1
ATOM 1825 C CA . ALA A 1 234 ? 2.574 6.439 -14.238 1.00 72.44 234 ALA A CA 1
ATOM 1826 C C . ALA A 1 234 ? 3.472 7.690 -14.317 1.00 72.44 234 ALA A C 1
ATOM 1828 O O . ALA A 1 234 ? 3.142 8.746 -13.776 1.00 72.44 234 ALA A O 1
ATOM 1829 N N . ALA A 1 235 ? 4.588 7.612 -15.046 1.00 72.50 235 ALA A N 1
ATOM 1830 C CA . ALA A 1 235 ? 5.486 8.744 -15.248 1.00 72.50 235 ALA A CA 1
ATOM 1831 C C . ALA A 1 235 ? 4.894 9.843 -16.143 1.00 72.50 235 ALA A C 1
ATOM 1833 O O . ALA A 1 235 ? 5.089 11.024 -15.866 1.00 72.50 235 ALA A O 1
ATOM 1834 N N . ALA A 1 236 ? 4.193 9.482 -17.219 1.00 69.19 236 ALA A N 1
ATOM 1835 C CA . ALA A 1 236 ? 3.543 10.418 -18.130 1.00 69.19 236 ALA A CA 1
ATOM 1836 C C . ALA A 1 236 ? 2.459 11.199 -17.392 1.00 69.19 236 ALA A C 1
ATOM 1838 O O . ALA A 1 236 ? 2.447 12.427 -17.456 1.00 69.19 236 ALA A O 1
ATOM 1839 N N . VAL A 1 237 ? 1.651 10.491 -16.603 1.00 62.00 237 VAL A N 1
ATOM 1840 C CA . VAL A 1 237 ? 0.667 11.090 -15.703 1.00 62.00 237 VAL A CA 1
ATOM 1841 C C . VAL A 1 237 ? 1.338 12.067 -14.722 1.00 62.00 237 VAL A C 1
ATOM 1843 O O . VAL A 1 237 ? 0.832 13.159 -14.493 1.00 62.00 237 VAL A O 1
ATOM 1846 N N . MET A 1 238 ? 2.518 11.746 -14.188 1.00 60.66 238 MET A N 1
ATOM 1847 C CA . MET A 1 238 ? 3.259 12.674 -13.323 1.00 60.66 238 MET A CA 1
ATOM 1848 C C . MET A 1 238 ? 3.808 13.904 -14.069 1.00 60.66 238 MET A C 1
ATOM 1850 O O . MET A 1 238 ? 3.880 15.000 -13.507 1.00 60.66 238 MET A O 1
ATOM 1854 N N . ARG A 1 239 ? 4.231 13.743 -15.330 1.00 58.88 239 ARG A N 1
ATOM 1855 C CA . ARG A 1 239 ? 4.791 14.836 -16.142 1.00 58.88 239 ARG A CA 1
ATOM 1856 C C . ARG A 1 239 ? 3.726 15.836 -16.571 1.00 58.88 239 ARG A C 1
ATOM 1858 O O . ARG A 1 239 ? 3.985 17.030 -16.457 1.00 58.88 239 ARG A O 1
ATOM 1865 N N . THR A 1 240 ? 2.556 15.383 -17.022 1.00 53.25 240 THR A N 1
ATOM 1866 C CA . THR A 1 240 ? 1.453 16.281 -17.415 1.00 53.25 240 THR A CA 1
ATOM 1867 C C . THR A 1 240 ? 1.048 17.186 -16.255 1.00 53.25 240 THR A C 1
ATOM 1869 O O . THR A 1 240 ? 0.932 18.393 -16.420 1.00 53.25 240 THR A O 1
ATOM 1872 N N . VAL A 1 241 ? 1.003 16.630 -15.047 1.00 47.81 241 VAL A N 1
ATOM 1873 C CA . VAL A 1 241 ? 0.630 17.347 -13.823 1.00 47.81 241 VAL A CA 1
ATOM 1874 C C . VAL A 1 241 ? 1.694 18.357 -13.389 1.00 47.81 241 VAL A C 1
ATOM 1876 O O . VAL A 1 241 ? 1.366 19.464 -12.968 1.00 47.81 241 VAL A O 1
ATOM 1879 N N . ARG A 1 242 ? 2.986 18.027 -13.530 1.00 47.94 242 ARG A N 1
ATOM 1880 C CA . ARG A 1 242 ? 4.073 18.990 -13.271 1.00 47.94 242 ARG A CA 1
ATOM 1881 C C . ARG A 1 242 ? 4.093 20.137 -14.278 1.00 47.94 242 ARG A C 1
ATOM 1883 O O . ARG A 1 242 ? 4.471 21.243 -13.907 1.00 47.94 242 ARG A O 1
ATOM 1890 N N . VAL A 1 243 ? 3.717 19.885 -15.532 1.00 43.97 243 VAL A N 1
ATOM 1891 C CA . VAL A 1 243 ? 3.627 20.921 -16.573 1.00 43.97 243 VAL A CA 1
ATOM 1892 C C . VAL A 1 243 ? 2.422 21.832 -16.326 1.00 43.97 243 VAL A C 1
ATOM 1894 O O . VAL A 1 243 ? 2.575 23.050 -16.377 1.00 43.97 243 VAL A O 1
ATOM 1897 N N . GLU A 1 244 ? 1.267 21.269 -15.967 1.00 41.16 244 GLU A N 1
ATOM 1898 C CA . GLU A 1 244 ? 0.067 22.029 -15.589 1.00 41.16 244 GLU A CA 1
ATOM 1899 C C . GLU A 1 244 ? 0.291 22.847 -14.302 1.00 41.16 244 GLU A C 1
ATOM 1901 O O . GLU A 1 244 ? -0.034 24.029 -14.258 1.00 41.16 244 GLU A O 1
ATOM 1906 N N . GLY A 1 245 ? 0.964 22.280 -13.293 1.00 38.53 245 GLY A N 1
ATOM 1907 C CA . GLY A 1 245 ? 1.332 22.991 -12.060 1.00 38.53 245 GLY A CA 1
ATOM 1908 C C . GLY A 1 245 ? 2.428 24.056 -12.229 1.00 38.53 245 GLY A C 1
ATOM 1909 O O . GLY A 1 245 ? 2.488 25.003 -11.446 1.00 38.53 245 GLY A O 1
ATOM 1910 N N . ALA A 1 246 ? 3.285 23.942 -13.253 1.00 36.69 246 ALA A N 1
ATOM 1911 C CA . ALA A 1 246 ? 4.327 24.927 -13.565 1.00 36.69 246 ALA A CA 1
ATOM 1912 C C . ALA A 1 246 ? 3.829 26.105 -14.423 1.00 36.69 246 ALA A C 1
ATOM 1914 O O . ALA A 1 246 ? 4.479 27.156 -14.431 1.00 36.69 246 ALA A O 1
ATOM 1915 N N . ALA A 1 247 ? 2.705 25.942 -15.129 1.00 41.25 247 ALA A N 1
ATOM 1916 C CA . ALA A 1 247 ? 2.040 27.015 -15.868 1.00 41.25 247 ALA A CA 1
ATOM 1917 C C . ALA A 1 247 ? 1.326 28.015 -14.932 1.00 41.25 247 ALA A C 1
ATOM 1919 O O . ALA A 1 247 ? 1.253 29.196 -15.259 1.00 41.25 247 ALA A O 1
ATOM 1920 N N . ASP A 1 248 ? 0.924 27.580 -13.732 1.00 41.12 248 ASP A N 1
ATOM 1921 C CA . ASP A 1 248 ? 0.311 28.420 -12.694 1.00 41.12 248 ASP A CA 1
ATOM 1922 C C . ASP A 1 248 ? 1.318 28.829 -11.602 1.00 41.12 248 ASP A C 1
ATOM 1924 O O . ASP A 1 248 ? 1.256 28.422 -10.431 1.00 41.12 248 ASP A O 1
ATOM 1928 N N . LYS A 1 249 ? 2.266 29.695 -11.974 1.00 40.78 249 LYS A N 1
ATOM 1929 C CA . LYS A 1 249 ? 3.128 30.394 -11.008 1.00 40.78 249 LYS A CA 1
ATOM 1930 C C . LYS A 1 249 ? 2.343 31.481 -10.260 1.00 40.78 249 LYS A C 1
ATOM 1932 O O . LYS A 1 249 ? 2.435 32.639 -10.626 1.00 40.78 249 LYS A O 1
ATOM 1937 N N . GLU A 1 250 ? 1.601 31.084 -9.224 1.00 42.81 250 GLU A N 1
ATOM 1938 C CA . GLU A 1 250 ? 1.531 31.765 -7.904 1.00 42.81 250 GLU A CA 1
ATOM 1939 C C . GLU A 1 250 ? 0.582 31.071 -6.906 1.00 42.81 250 GLU A C 1
ATOM 1941 O O . GLU A 1 250 ? 0.721 31.256 -5.701 1.00 42.81 250 GLU A O 1
ATOM 1946 N N . GLN A 1 251 ? -0.292 30.163 -7.349 1.00 41.19 251 GLN A N 1
ATOM 1947 C CA . GLN A 1 251 ? -1.149 29.371 -6.447 1.00 41.19 251 GLN A CA 1
ATOM 1948 C C . GLN A 1 251 ? -1.383 27.911 -6.909 1.00 41.19 251 GLN A C 1
ATOM 1950 O O . GLN A 1 251 ? -2.037 27.147 -6.198 1.00 41.19 251 GLN A O 1
ATOM 1955 N N . GLY A 1 252 ? -0.847 27.492 -8.067 1.00 37.19 252 GLY A N 1
ATOM 1956 C CA . GLY A 1 252 ? -1.322 26.302 -8.796 1.00 37.19 252 GLY A CA 1
ATOM 1957 C C . GLY A 1 252 ? -0.558 24.989 -8.615 1.00 37.19 252 GLY A C 1
ATOM 1958 O O . GLY A 1 252 ? -1.063 23.937 -8.999 1.00 37.19 252 GLY A O 1
ATOM 1959 N N . ASN A 1 253 ? 0.597 24.979 -7.942 1.00 40.62 253 ASN A N 1
ATOM 1960 C CA . ASN A 1 253 ? 1.342 23.730 -7.693 1.00 40.62 253 ASN A CA 1
ATOM 1961 C C . ASN A 1 253 ? 0.591 22.745 -6.768 1.00 40.62 253 ASN A C 1
ATOM 1963 O O . ASN A 1 253 ? 0.896 21.555 -6.714 1.00 40.62 253 ASN A O 1
ATOM 1967 N N . LYS A 1 254 ? -0.390 23.254 -6.020 1.00 42.78 254 LYS A N 1
ATOM 1968 C CA . LYS A 1 254 ? -1.230 22.495 -5.093 1.00 42.78 254 LYS A CA 1
ATOM 1969 C C . LYS A 1 254 ? -2.448 21.898 -5.805 1.00 42.78 254 LYS A C 1
ATOM 1971 O O . LYS A 1 254 ? -2.653 20.693 -5.749 1.00 42.78 254 LYS A O 1
ATOM 1976 N N . ALA A 1 255 ? -3.160 22.726 -6.571 1.00 43.69 255 ALA A N 1
ATOM 1977 C CA . ALA A 1 255 ? -4.377 22.342 -7.281 1.00 43.69 255 ALA A CA 1
ATOM 1978 C C . ALA A 1 255 ? -4.143 21.253 -8.341 1.00 43.69 255 ALA A C 1
ATOM 1980 O O . ALA A 1 255 ? -4.931 20.318 -8.419 1.00 43.69 255 ALA A O 1
ATOM 1981 N N . ALA A 1 256 ? -3.050 21.317 -9.113 1.00 40.12 256 ALA A N 1
ATOM 1982 C CA . ALA A 1 256 ? -2.757 20.313 -10.144 1.00 40.12 256 ALA A CA 1
ATOM 1983 C C . ALA A 1 256 ? -2.461 18.920 -9.548 1.00 40.12 256 ALA A C 1
ATOM 1985 O O . ALA A 1 256 ? -2.960 17.905 -10.034 1.00 40.12 256 ALA A O 1
ATOM 1986 N N . ASN A 1 257 ? -1.699 18.864 -8.450 1.00 43.19 257 ASN A N 1
ATOM 1987 C CA . ASN A 1 257 ? -1.403 17.607 -7.757 1.00 43.19 257 ASN A CA 1
ATOM 1988 C C . ASN A 1 257 ? -2.621 17.044 -7.001 1.00 43.19 257 ASN A C 1
ATOM 1990 O O . ASN A 1 257 ? -2.811 15.828 -6.947 1.00 43.19 257 ASN A O 1
ATOM 1994 N N . ASP A 1 258 ? -3.460 17.922 -6.452 1.00 50.31 258 ASP A N 1
ATOM 1995 C CA . ASP A 1 258 ? -4.726 17.562 -5.811 1.00 50.31 258 ASP A CA 1
ATOM 1996 C C . ASP A 1 258 ? -5.742 17.011 -6.839 1.00 50.31 258 ASP A C 1
ATOM 1998 O O . ASP A 1 258 ? -6.390 15.992 -6.587 1.00 50.31 258 ASP A O 1
ATOM 2002 N N . LEU A 1 259 ? -5.814 17.606 -8.041 1.00 50.53 259 LEU A N 1
ATOM 2003 C CA . LEU A 1 259 ? -6.644 17.136 -9.160 1.00 50.53 259 LEU A CA 1
ATOM 2004 C C . LEU A 1 259 ? -6.176 15.770 -9.690 1.00 50.53 259 LEU A C 1
ATOM 2006 O O . LEU A 1 259 ? -6.993 14.888 -9.960 1.00 50.53 259 LEU A O 1
ATOM 2010 N N . TRP A 1 260 ? -4.858 15.569 -9.789 1.00 51.75 260 TRP A N 1
ATOM 2011 C CA . TRP A 1 260 ? -4.259 14.283 -10.144 1.00 51.75 260 TRP A CA 1
ATOM 2012 C C . TRP A 1 260 ? -4.628 13.181 -9.154 1.00 51.75 260 TRP A C 1
ATOM 2014 O O . TRP A 1 260 ? -5.084 12.110 -9.565 1.00 51.75 260 TRP A O 1
ATOM 2024 N N . ARG A 1 261 ? -4.468 13.440 -7.848 1.00 52.91 261 ARG A N 1
ATOM 2025 C CA . ARG A 1 261 ? -4.806 12.441 -6.834 1.00 52.91 261 ARG A CA 1
ATOM 2026 C C . ARG A 1 261 ? -6.308 12.190 -6.779 1.00 52.91 261 ARG A C 1
ATOM 2028 O O . ARG A 1 261 ? -6.695 11.044 -6.590 1.00 52.91 261 ARG A O 1
ATOM 2035 N N . LYS A 1 262 ? -7.145 13.203 -7.029 1.00 56.66 262 LYS A N 1
ATOM 2036 C CA . LYS A 1 262 ? -8.588 13.016 -7.209 1.00 56.66 262 LYS A CA 1
ATOM 2037 C C . LYS A 1 262 ? -8.888 12.046 -8.350 1.00 56.66 262 LYS A C 1
ATOM 2039 O O . LYS A 1 262 ? -9.585 11.073 -8.111 1.00 56.66 262 LYS A O 1
ATOM 2044 N N . LYS A 1 263 ? -8.281 12.226 -9.526 1.00 59.22 263 LYS A N 1
ATOM 2045 C CA . LYS A 1 263 ? -8.479 11.328 -10.673 1.00 59.22 263 LYS A CA 1
ATOM 2046 C C . LYS A 1 263 ? -7.971 9.905 -10.411 1.00 59.22 263 LYS A C 1
ATOM 2048 O O . LYS A 1 263 ? -8.669 8.952 -10.719 1.00 59.22 263 LYS A O 1
ATOM 2053 N N . GLN A 1 264 ? -6.801 9.749 -9.789 1.00 54.22 264 GLN A N 1
ATOM 2054 C CA . GLN A 1 264 ? -6.267 8.427 -9.428 1.00 54.22 264 GLN A CA 1
ATOM 2055 C C . GLN A 1 264 ? -7.104 7.724 -8.353 1.00 54.22 264 GLN A C 1
ATOM 2057 O O . GLN A 1 264 ? -7.301 6.516 -8.425 1.00 54.22 264 GLN A O 1
ATOM 2062 N N . LEU A 1 265 ? -7.618 8.465 -7.367 1.00 54.69 265 LEU A N 1
ATOM 2063 C CA . LEU A 1 265 ? -8.531 7.934 -6.355 1.00 54.69 265 LEU A CA 1
ATOM 2064 C C . LEU A 1 265 ? -9.905 7.619 -6.946 1.00 54.69 265 LEU A C 1
ATOM 2066 O O . LEU A 1 265 ? -10.474 6.600 -6.592 1.00 54.69 265 LEU A O 1
ATOM 2070 N N . GLU A 1 266 ? -10.433 8.446 -7.847 1.00 58.94 266 GLU A N 1
ATOM 2071 C CA . GLU A 1 266 ? -11.695 8.199 -8.553 1.00 58.94 266 GLU A CA 1
ATOM 2072 C C . GLU A 1 266 ? -11.587 6.985 -9.483 1.00 58.94 266 GLU A C 1
ATOM 2074 O O . GLU A 1 266 ? -12.487 6.153 -9.488 1.00 58.94 266 GLU A O 1
ATOM 2079 N N . GLU A 1 267 ? -10.476 6.815 -10.203 1.00 57.66 267 GLU A N 1
ATOM 2080 C CA . GLU A 1 267 ? -10.200 5.615 -11.008 1.00 57.66 267 GLU A CA 1
ATOM 2081 C C . GLU A 1 267 ? -10.007 4.374 -10.116 1.00 57.66 267 GLU A C 1
ATOM 2083 O O . GLU A 1 267 ? -10.523 3.298 -10.418 1.00 57.66 267 GLU A O 1
ATOM 2088 N N . ALA A 1 268 ? -9.324 4.515 -8.974 1.00 51.19 268 ALA A N 1
ATOM 2089 C CA . ALA A 1 268 ? -9.100 3.415 -8.037 1.00 51.19 268 ALA A CA 1
ATOM 2090 C C . ALA A 1 268 ? -10.350 3.028 -7.219 1.00 51.19 268 ALA A C 1
ATOM 2092 O O . ALA A 1 268 ? -10.496 1.847 -6.898 1.00 51.19 268 ALA A O 1
ATOM 2093 N N . ASN A 1 269 ? -11.235 3.981 -6.896 1.00 49.31 269 ASN A N 1
ATOM 2094 C CA . ASN A 1 269 ? -12.435 3.793 -6.064 1.00 49.31 269 ASN A CA 1
ATOM 2095 C C . ASN A 1 269 ? -13.727 3.622 -6.893 1.00 49.31 269 ASN A C 1
ATOM 2097 O O . ASN A 1 269 ? -14.684 3.031 -6.404 1.00 49.31 269 ASN A O 1
ATOM 2101 N N . GLY A 1 270 ? -13.778 4.136 -8.127 1.00 44.41 270 GLY A N 1
ATOM 2102 C CA . GLY A 1 270 ? -14.953 4.109 -9.010 1.00 44.41 270 GLY A CA 1
ATOM 2103 C C . GLY A 1 270 ? -15.190 2.771 -9.715 1.00 44.41 270 GLY A C 1
ATOM 2104 O O . GLY A 1 270 ? -16.306 2.504 -10.152 1.00 44.41 270 GLY A O 1
ATOM 2105 N N . ALA A 1 271 ? -14.183 1.894 -9.761 1.00 44.84 271 ALA A N 1
ATOM 2106 C CA . ALA A 1 271 ? -14.337 0.494 -10.153 1.00 44.84 271 ALA A CA 1
ATOM 2107 C C . ALA A 1 271 ? -14.895 -0.326 -8.974 1.00 44.84 271 ALA A C 1
ATOM 2109 O O . ALA A 1 271 ? -14.189 -1.151 -8.374 1.00 44.84 271 ALA A O 1
ATOM 2110 N N . ASN A 1 272 ? -16.146 -0.026 -8.607 1.00 37.75 272 ASN A N 1
ATOM 2111 C CA . ASN A 1 272 ? -16.998 -0.946 -7.866 1.00 37.75 272 ASN A CA 1
ATOM 2112 C C . ASN A 1 272 ? -17.340 -2.101 -8.811 1.00 37.75 272 ASN A C 1
ATOM 2114 O O . ASN A 1 272 ? -17.813 -1.872 -9.919 1.00 37.75 272 ASN A O 1
ATOM 2118 N N . ASP A 1 273 ? -17.103 -3.312 -8.327 1.00 39.00 273 ASP A N 1
ATOM 2119 C CA . ASP A 1 273 ? -17.312 -4.605 -8.977 1.00 39.00 273 ASP A CA 1
ATOM 2120 C C . ASP A 1 273 ? -16.129 -5.118 -9.821 1.00 39.00 273 ASP A C 1
ATOM 2122 O O . ASP A 1 273 ? -15.821 -4.657 -10.913 1.00 39.00 273 ASP A O 1
ATOM 2126 N N . ALA A 1 274 ? -15.499 -6.159 -9.264 1.00 35.72 274 ALA A N 1
ATOM 2127 C CA . ALA A 1 274 ? -14.397 -6.963 -9.791 1.00 35.72 274 ALA A CA 1
ATOM 2128 C C . ALA A 1 274 ? -13.012 -6.285 -9.882 1.00 35.72 274 ALA A C 1
ATOM 2130 O O . ALA A 1 274 ? -12.840 -5.091 -10.117 1.00 35.72 274 ALA A O 1
ATOM 2131 N N . PHE A 1 275 ? -11.970 -7.091 -9.659 1.00 43.00 275 PHE A N 1
ATOM 2132 C CA . PHE A 1 275 ? -10.595 -6.782 -10.049 1.00 43.00 275 PHE A CA 1
ATOM 2133 C C . PHE A 1 275 ? -10.562 -6.607 -11.575 1.00 43.00 275 PHE A C 1
ATOM 2135 O O . PHE A 1 275 ? -10.290 -7.567 -12.294 1.00 43.00 275 PHE A O 1
ATOM 2142 N N . ASP A 1 276 ? -10.907 -5.419 -12.074 1.00 45.66 276 ASP A N 1
ATOM 2143 C CA . ASP A 1 276 ? -10.905 -5.143 -13.507 1.00 45.66 276 ASP A CA 1
ATOM 2144 C C . ASP A 1 276 ? -9.462 -5.041 -14.020 1.00 45.66 276 ASP A C 1
ATOM 2146 O O . ASP A 1 276 ? -8.823 -3.986 -14.037 1.00 45.66 276 ASP A O 1
ATOM 2150 N N . CYS A 1 277 ? -8.926 -6.207 -14.374 1.00 41.75 277 CYS A N 1
ATOM 2151 C CA . CYS A 1 277 ? -7.608 -6.374 -14.961 1.00 41.75 277 CYS A CA 1
ATOM 2152 C C . CYS A 1 277 ? -7.506 -5.665 -16.315 1.00 41.75 277 CYS A C 1
ATOM 2154 O O . CYS A 1 277 ? -6.400 -5.292 -16.702 1.00 41.75 277 CYS A O 1
ATOM 2156 N N . ASP A 1 278 ? -8.627 -5.437 -17.011 1.00 42.53 278 ASP A N 1
ATOM 2157 C CA . ASP A 1 278 ? -8.626 -4.856 -18.350 1.00 42.53 278 ASP A CA 1
ATOM 2158 C C . ASP A 1 278 ? -8.260 -3.370 -18.310 1.00 42.53 278 ASP A C 1
ATOM 2160 O O . ASP A 1 278 ? -7.462 -2.923 -19.133 1.00 42.53 278 ASP A O 1
ATOM 2164 N N . THR A 1 279 ? -8.722 -2.618 -17.305 1.00 48.53 279 THR A N 1
ATOM 2165 C CA . THR A 1 279 ? -8.323 -1.212 -17.115 1.00 48.53 279 THR A CA 1
ATOM 2166 C C . THR A 1 279 ? -6.823 -1.077 -16.806 1.00 48.53 279 THR A C 1
ATOM 2168 O O . THR A 1 279 ? -6.134 -0.236 -17.389 1.00 48.53 279 THR A O 1
ATOM 2171 N N . ILE A 1 280 ? -6.271 -1.946 -15.948 1.00 47.31 280 ILE A N 1
ATOM 2172 C CA . ILE A 1 280 ? -4.825 -1.966 -15.643 1.00 47.31 280 ILE A CA 1
ATOM 2173 C C . ILE A 1 280 ? -4.019 -2.371 -16.888 1.00 47.31 280 ILE A C 1
ATOM 2175 O O . ILE A 1 280 ? -3.001 -1.750 -17.200 1.00 47.31 280 ILE A O 1
ATOM 2179 N N . MET A 1 281 ? -4.494 -3.361 -17.645 1.00 48.34 281 MET A N 1
ATOM 2180 C CA . MET A 1 281 ? -3.844 -3.823 -18.871 1.00 48.34 281 MET A CA 1
ATOM 2181 C C . MET A 1 281 ? -3.887 -2.789 -19.993 1.00 48.34 281 MET A C 1
ATOM 2183 O O . MET A 1 281 ? -2.896 -2.656 -20.708 1.00 48.34 281 MET A O 1
ATOM 2187 N N . GLN A 1 282 ? -4.971 -2.021 -20.132 1.00 52.25 282 GLN A N 1
ATOM 2188 C CA . GLN A 1 282 ? -5.044 -0.906 -21.079 1.00 52.25 282 GLN A CA 1
ATOM 2189 C C . GLN A 1 282 ? -3.987 0.156 -20.756 1.00 52.25 282 GLN A C 1
ATOM 2191 O O . GLN A 1 282 ? -3.248 0.570 -21.650 1.00 52.25 282 GLN A O 1
ATOM 2196 N N . LEU A 1 283 ? -3.832 0.528 -19.481 1.00 42.19 283 LEU A N 1
ATOM 2197 C CA . LEU A 1 283 ? -2.798 1.476 -19.052 1.00 42.19 283 LEU A CA 1
ATOM 2198 C C . LEU A 1 283 ? -1.373 0.931 -19.277 1.00 42.19 283 LEU A C 1
ATOM 2200 O O . LEU A 1 283 ? -0.497 1.671 -19.732 1.00 42.19 283 LEU A O 1
ATOM 2204 N N . LEU A 1 284 ? -1.139 -0.364 -19.032 1.00 41.84 284 LEU A N 1
ATOM 2205 C CA . LEU A 1 284 ? 0.158 -1.014 -19.269 1.00 41.84 284 LEU A CA 1
ATOM 2206 C C . LEU A 1 284 ? 0.464 -1.257 -20.762 1.00 41.84 284 LEU A C 1
ATOM 2208 O O . LEU A 1 284 ? 1.632 -1.247 -21.152 1.00 41.84 284 LEU A O 1
ATOM 2212 N N . HIS A 1 285 ? -0.544 -1.464 -21.616 1.00 43.53 285 HIS A N 1
ATOM 2213 C CA . HIS A 1 285 ? -0.365 -1.590 -23.069 1.00 43.53 285 HIS A CA 1
ATOM 2214 C C . HIS A 1 285 ? -0.081 -0.244 -23.740 1.00 43.53 285 HIS A C 1
ATOM 2216 O O . HIS A 1 285 ? 0.792 -0.184 -24.602 1.00 43.53 285 HIS A O 1
ATOM 2222 N N . ILE A 1 286 ? -0.743 0.837 -23.309 1.00 40.59 286 ILE A N 1
ATOM 2223 C CA . ILE A 1 286 ? -0.460 2.203 -23.788 1.00 40.59 286 ILE A CA 1
ATOM 2224 C C . ILE A 1 286 ? 0.988 2.611 -23.463 1.00 40.59 286 ILE A C 1
ATOM 2226 O O . ILE A 1 286 ? 1.636 3.290 -24.248 1.00 40.59 286 ILE A O 1
ATOM 2230 N N . ALA A 1 287 ? 1.544 2.135 -22.347 1.00 32.75 287 ALA A N 1
ATOM 2231 C CA . ALA A 1 287 ? 2.948 2.337 -21.980 1.00 32.75 287 ALA A CA 1
ATOM 2232 C C . ALA A 1 287 ? 3.973 1.657 -22.919 1.00 32.75 287 ALA A C 1
ATOM 2234 O O . ALA A 1 287 ? 5.169 1.929 -22.798 1.00 32.75 287 ALA A O 1
ATOM 2235 N N . LYS A 1 288 ? 3.539 0.749 -23.806 1.00 36.22 288 LYS A N 1
ATOM 2236 C CA . LYS A 1 288 ? 4.400 -0.019 -24.723 1.00 36.22 288 LYS A CA 1
ATOM 2237 C C . LYS A 1 288 ? 4.475 0.566 -26.143 1.00 36.22 288 LYS A C 1
ATOM 2239 O O . LYS A 1 288 ? 5.350 0.134 -26.894 1.00 36.22 288 LYS A O 1
ATOM 2244 N N . SER A 1 289 ? 3.569 1.481 -26.506 1.00 33.38 289 SER A N 1
ATOM 2245 C CA . SER A 1 289 ? 3.508 2.166 -27.812 1.00 33.38 289 SER A CA 1
ATOM 2246 C C . SER A 1 289 ? 4.230 3.504 -27.790 1.00 33.38 289 SER A C 1
ATOM 2248 O O . SER A 1 289 ? 4.960 3.785 -28.762 1.00 33.38 289 SER A O 1
#

pLDDT: mean 75.04, std 19.78, range [32.75, 97.12]

InterPro domains:
  IPR039231 Tubulin polyglutamylase complex subunit 2 [PTHR31854] (4-242)